Protein AF-A0A6G8FY43-F1 (afdb_monomer_lite)

Radius of gyration: 34.04 Å; chains: 1; bounding box: 64×36×90 Å

pLDDT: mean 76.06, std 21.43, range [35.38, 98.12]

Structure (mmCIF, N/CA/C/O backbone):
data_AF-A0A6G8FY43-F1
#
_entry.id   AF-A0A6G8FY43-F1
#
loop_
_atom_site.group_PDB
_atom_site.id
_atom_site.type_symbol
_atom_site.label_atom_id
_atom_site.label_alt_id
_atom_site.label_comp_id
_atom_site.label_asym_id
_atom_site.label_entity_id
_atom_site.label_seq_id
_atom_site.pdbx_PDB_ins_code
_atom_site.Cartn_x
_atom_site.Cartn_y
_atom_site.Cartn_z
_atom_site.occupancy
_atom_site.B_iso_or_equiv
_atom_site.auth_seq_id
_atom_site.auth_comp_id
_atom_site.auth_asym_id
_atom_site.auth_atom_id
_atom_site.pdbx_PDB_model_num
ATOM 1 N N . MET A 1 1 ? -20.225 5.226 14.208 1.00 61.59 1 MET A N 1
ATOM 2 C CA . MET A 1 1 ? -19.190 6.177 14.676 1.00 61.59 1 MET A CA 1
ATOM 3 C C . MET A 1 1 ? -17.894 5.461 15.073 1.00 61.59 1 MET A C 1
ATOM 5 O O . MET A 1 1 ? -16.833 6.057 14.960 1.00 61.59 1 MET A O 1
ATOM 9 N N . ASP A 1 2 ? -17.939 4.178 15.451 1.00 80.88 2 ASP A N 1
ATOM 10 C CA . ASP A 1 2 ? -16.805 3.473 16.078 1.00 80.88 2 ASP A CA 1
ATOM 11 C C . ASP A 1 2 ? -15.591 3.226 15.167 1.00 80.88 2 ASP A C 1
ATOM 13 O O . ASP A 1 2 ? -14.471 3.155 15.656 1.00 80.88 2 ASP A O 1
ATOM 17 N N . LEU A 1 3 ? -15.773 3.141 13.844 1.00 88.38 3 LEU A N 1
ATOM 18 C CA . LEU A 1 3 ? -14.663 2.934 12.897 1.00 88.38 3 LEU A CA 1
ATOM 19 C C . LEU A 1 3 ? -13.990 4.230 12.429 1.00 88.38 3 LEU A C 1
ATOM 21 O O . LEU A 1 3 ? -12.903 4.178 11.861 1.00 88.38 3 LEU A O 1
ATOM 25 N N . LEU A 1 4 ? -14.600 5.392 12.679 1.00 93.12 4 LEU A N 1
ATOM 26 C CA . LEU A 1 4 ? -14.030 6.673 12.254 1.00 93.12 4 LEU A CA 1
ATOM 27 C C . LEU A 1 4 ? -12.760 7.001 13.033 1.00 93.12 4 LEU A C 1
ATOM 29 O O . LEU A 1 4 ? -11.794 7.468 12.448 1.00 93.12 4 LEU A O 1
ATOM 33 N N . VAL A 1 5 ? -12.742 6.708 14.334 1.00 92.81 5 VAL A N 1
ATOM 34 C CA . VAL A 1 5 ? -11.582 6.958 15.197 1.00 92.81 5 VAL A CA 1
ATOM 35 C C . VAL A 1 5 ? -10.331 6.206 14.719 1.00 92.81 5 VAL A C 1
ATOM 37 O O . VAL A 1 5 ? -9.332 6.870 14.444 1.00 92.81 5 VAL A O 1
ATOM 40 N N . PRO A 1 6 ? -10.333 4.863 14.567 1.00 94.88 6 PRO A N 1
ATOM 41 C CA . PRO A 1 6 ? -9.137 4.147 14.122 1.00 94.88 6 PRO A CA 1
ATOM 42 C C . PRO A 1 6 ? -8.705 4.541 12.703 1.00 94.88 6 PRO A C 1
ATOM 44 O O . PRO A 1 6 ? -7.507 4.639 12.443 1.00 94.88 6 PRO A O 1
ATOM 47 N N . LEU A 1 7 ? -9.650 4.827 11.801 1.00 96.25 7 LEU A N 1
ATOM 48 C CA . LEU A 1 7 ? -9.330 5.282 10.445 1.00 96.25 7 LEU A CA 1
ATOM 49 C C . LEU A 1 7 ? -8.756 6.703 10.418 1.00 96.25 7 LEU A C 1
ATOM 51 O O . LEU A 1 7 ? -7.821 6.951 9.665 1.00 96.25 7 LEU A O 1
ATOM 55 N N . ALA A 1 8 ? -9.256 7.618 11.250 1.00 95.94 8 ALA A N 1
ATOM 56 C CA . ALA A 1 8 ? -8.708 8.967 11.371 1.00 95.94 8 ALA A CA 1
ATOM 57 C C . ALA A 1 8 ? -7.280 8.935 11.928 1.00 95.94 8 ALA A C 1
ATOM 59 O O . ALA A 1 8 ? -6.390 9.575 11.374 1.00 95.94 8 ALA A O 1
ATOM 60 N N . VAL A 1 9 ? -7.034 8.134 12.971 1.00 95.88 9 VAL A N 1
ATOM 61 C CA . VAL A 1 9 ? -5.683 7.932 13.520 1.00 95.88 9 VAL A CA 1
ATOM 62 C C . VAL A 1 9 ? -4.751 7.339 12.461 1.00 95.88 9 VAL A C 1
ATOM 64 O O . VAL A 1 9 ? -3.642 7.837 12.277 1.00 95.88 9 VAL A O 1
ATOM 67 N N . PHE A 1 10 ? -5.204 6.318 11.726 1.00 97.25 10 PHE A N 1
ATOM 68 C CA . PHE A 1 10 ? -4.445 5.744 10.616 1.00 97.25 10 PHE A CA 1
ATOM 69 C C . PHE A 1 10 ? -4.132 6.787 9.536 1.00 97.25 10 PHE A C 1
ATOM 71 O O . PHE A 1 10 ? -2.981 6.897 9.120 1.00 97.25 10 PHE A O 1
ATOM 78 N N . ALA A 1 11 ? -5.120 7.581 9.118 1.00 97.69 11 ALA A N 1
ATOM 79 C CA . ALA A 1 11 ? -4.947 8.610 8.099 1.00 97.69 11 ALA A CA 1
ATOM 80 C C . ALA A 1 11 ? -3.928 9.672 8.533 1.00 97.69 11 ALA A C 1
ATOM 82 O O . ALA A 1 11 ? -3.002 9.963 7.781 1.00 97.69 11 ALA A O 1
ATOM 83 N N . VAL A 1 12 ? -4.031 10.188 9.764 1.00 98.12 12 VAL A N 1
ATOM 84 C CA . VAL A 1 12 ? -3.057 11.146 10.314 1.00 98.12 12 VAL A CA 1
ATOM 85 C C . VAL A 1 12 ? -1.659 10.531 10.350 1.00 98.12 12 VAL A C 1
ATOM 87 O O . VAL A 1 12 ? -0.710 11.148 9.872 1.00 98.12 12 VAL A O 1
ATOM 90 N N . ALA A 1 13 ? -1.523 9.294 10.836 1.00 97.62 13 ALA A N 1
ATOM 91 C CA . ALA A 1 13 ? -0.237 8.603 10.861 1.00 97.62 13 ALA A CA 1
ATOM 92 C C . ALA A 1 13 ? 0.350 8.423 9.451 1.00 97.62 13 ALA A C 1
ATOM 94 O O . ALA A 1 13 ? 1.547 8.616 9.256 1.00 97.62 13 ALA A O 1
ATOM 95 N N . ARG A 1 14 ? -0.474 8.091 8.448 1.00 96.50 14 ARG A N 1
ATOM 96 C CA . ARG A 1 14 ? -0.038 7.979 7.047 1.00 96.50 14 ARG A CA 1
ATOM 97 C C . ARG A 1 14 ? 0.363 9.319 6.446 1.00 96.50 14 ARG A C 1
ATOM 99 O O . ARG A 1 14 ? 1.362 9.350 5.738 1.00 96.50 14 ARG A O 1
ATOM 106 N N . VAL A 1 15 ? -0.346 10.405 6.750 1.00 97.81 15 VAL A N 1
ATOM 107 C CA . VAL A 1 15 ? 0.043 11.75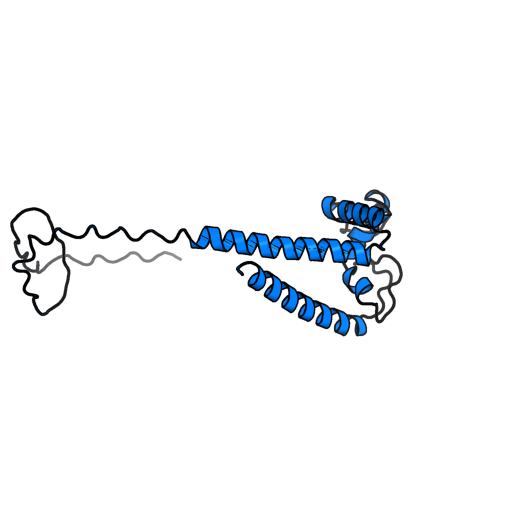3 6.308 1.00 97.81 15 VAL A CA 1
ATOM 108 C C . VAL A 1 15 ? 1.397 12.130 6.901 1.00 97.81 15 VAL A C 1
ATOM 110 O O . VAL A 1 15 ? 2.287 12.526 6.157 1.00 97.81 15 VAL A O 1
ATOM 113 N N . VAL A 1 16 ? 1.597 11.932 8.207 1.00 97.94 16 VAL A N 1
ATOM 114 C CA . VAL A 1 16 ? 2.880 12.229 8.865 1.00 97.94 16 VAL A CA 1
ATOM 115 C C . VAL A 1 16 ? 4.017 11.393 8.268 1.00 97.94 16 VAL A C 1
ATOM 117 O O . VAL A 1 16 ? 5.036 11.955 7.871 1.00 97.94 16 VAL A O 1
ATOM 120 N N . SER A 1 17 ? 3.843 10.071 8.135 1.00 96.19 17 SER A N 1
ATOM 121 C CA . SER A 1 17 ? 4.851 9.202 7.509 1.00 96.19 17 SER A CA 1
ATOM 122 C C . SER A 1 17 ? 5.111 9.573 6.047 1.00 96.19 17 SER A C 1
ATOM 124 O O . SER A 1 17 ? 6.258 9.575 5.613 1.00 96.19 17 SER A O 1
ATOM 126 N N . GLY A 1 18 ? 4.064 9.904 5.289 1.00 96.06 18 GLY A N 1
ATOM 127 C CA . GLY A 1 18 ? 4.168 10.308 3.891 1.00 96.06 18 GLY A CA 1
ATOM 128 C C . GLY A 1 18 ? 4.948 11.609 3.723 1.00 96.06 18 GLY A C 1
ATOM 129 O O . GLY A 1 18 ? 5.840 11.672 2.885 1.00 96.06 18 GLY A O 1
ATOM 130 N N . VAL A 1 19 ? 4.678 12.611 4.565 1.00 96.81 19 VAL A N 1
ATOM 131 C CA . VAL A 1 19 ? 5.428 13.876 4.589 1.00 96.81 19 VAL A CA 1
ATOM 132 C C . VAL A 1 19 ? 6.884 13.630 4.965 1.00 96.81 19 VAL A C 1
ATOM 134 O O . VAL A 1 19 ? 7.770 14.123 4.274 1.00 96.81 19 VAL A O 1
ATOM 137 N N . MET A 1 20 ? 7.143 12.840 6.012 1.00 96.38 20 MET A N 1
ATOM 138 C CA . MET A 1 20 ? 8.509 12.509 6.421 1.00 96.38 20 MET A CA 1
ATOM 139 C C . MET A 1 20 ? 9.281 11.853 5.272 1.00 96.38 20 MET A C 1
ATOM 141 O O . MET A 1 20 ? 10.352 12.336 4.921 1.00 96.38 20 MET A O 1
ATOM 145 N N . LEU A 1 21 ? 8.704 10.830 4.633 1.00 95.06 21 LEU A N 1
ATOM 146 C CA . LEU A 1 21 ? 9.321 10.140 3.499 1.00 95.06 21 LEU A CA 1
ATOM 147 C C . LEU A 1 21 ? 9.525 11.062 2.295 1.00 95.06 21 LEU A C 1
ATOM 149 O O . LEU A 1 21 ? 10.581 11.019 1.677 1.00 95.06 21 LEU A O 1
ATOM 153 N N . ALA A 1 22 ? 8.559 11.926 1.976 1.00 94.94 22 ALA A N 1
ATOM 154 C CA . ALA A 1 22 ? 8.675 12.880 0.873 1.00 94.94 22 ALA A CA 1
ATOM 155 C C . ALA A 1 22 ? 9.753 13.950 1.117 1.00 94.94 22 ALA A C 1
ATOM 157 O O . ALA A 1 22 ? 10.356 14.446 0.165 1.00 94.94 22 ALA A O 1
ATOM 158 N N . VAL A 1 23 ? 10.002 14.316 2.377 1.00 95.12 23 VAL A N 1
ATOM 159 C CA . VAL A 1 23 ? 11.093 15.223 2.755 1.00 95.12 23 VAL A CA 1
ATOM 160 C C . VAL A 1 23 ? 12.432 14.496 2.685 1.00 95.12 23 VAL A C 1
ATOM 162 O O . VAL A 1 23 ? 13.351 14.992 2.039 1.00 95.12 23 VAL A O 1
ATOM 165 N N . THR A 1 24 ? 12.544 13.309 3.288 1.00 92.12 24 THR A N 1
ATOM 166 C CA . THR A 1 24 ? 13.800 12.540 3.302 1.00 92.12 24 THR A CA 1
ATOM 167 C C . THR A 1 24 ? 14.184 12.012 1.925 1.00 92.12 24 THR A C 1
ATOM 169 O O . THR A 1 24 ? 15.368 11.848 1.659 1.00 92.12 24 THR A O 1
ATOM 172 N N . ALA A 1 25 ? 13.216 11.807 1.027 1.00 92.75 25 ALA A N 1
ATOM 173 C CA . ALA A 1 25 ? 13.457 11.467 -0.374 1.00 92.75 25 ALA A CA 1
ATOM 174 C C . ALA A 1 25 ? 14.423 12.452 -1.045 1.00 92.75 25 ALA A C 1
ATOM 176 O O . ALA A 1 25 ? 15.314 12.048 -1.782 1.00 92.75 25 ALA A O 1
ATOM 177 N N . ARG A 1 26 ? 14.306 13.745 -0.719 1.00 91.31 26 ARG A N 1
ATOM 178 C CA . ARG A 1 26 ? 15.158 14.824 -1.253 1.00 91.31 26 ARG A CA 1
ATOM 179 C C . ARG A 1 26 ? 16.567 14.850 -0.665 1.00 91.31 26 ARG A C 1
ATOM 181 O O . ARG A 1 26 ? 17.352 15.725 -0.999 1.00 91.31 26 ARG A O 1
ATOM 188 N N . LEU A 1 27 ? 16.841 13.981 0.299 1.00 91.31 27 LEU A N 1
ATOM 189 C CA . LEU A 1 27 ? 18.150 13.834 0.926 1.00 91.31 27 LEU A CA 1
ATOM 190 C C . LEU A 1 27 ? 18.790 12.496 0.551 1.00 91.31 27 LEU A C 1
ATOM 192 O O . LEU A 1 27 ? 19.901 12.217 0.994 1.00 91.31 27 LEU A O 1
ATOM 196 N N . GLN A 1 28 ? 18.097 11.656 -0.224 1.00 90.31 28 GLN A N 1
ATOM 197 C CA . GLN A 1 28 ? 18.629 10.364 -0.620 1.00 90.31 28 GLN A CA 1
ATOM 198 C C . GLN A 1 28 ? 19.752 10.571 -1.652 1.00 90.31 28 GLN A C 1
ATOM 200 O O . GLN A 1 28 ? 19.492 11.180 -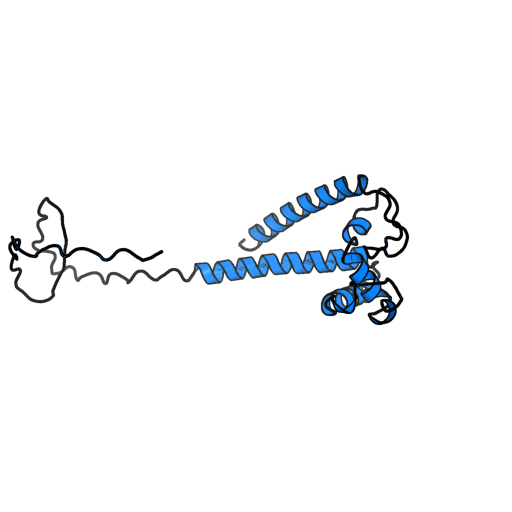2.699 1.00 90.31 28 GLN A O 1
ATOM 205 N N . PRO A 1 29 ? 20.972 10.063 -1.385 1.00 87.56 29 PRO A N 1
ATOM 206 C CA . PRO A 1 29 ? 22.021 10.003 -2.394 1.00 87.56 29 PRO A CA 1
ATOM 207 C C . PRO A 1 29 ? 21.624 9.040 -3.520 1.00 87.56 29 PRO A C 1
ATOM 209 O O . PRO A 1 29 ? 20.621 8.326 -3.437 1.00 87.56 29 PRO A O 1
ATOM 212 N N . ASP A 1 30 ? 22.401 9.038 -4.592 1.00 86.50 30 ASP A N 1
ATOM 213 C CA . ASP A 1 30 ? 22.267 8.045 -5.646 1.00 86.50 30 ASP A CA 1
ATOM 214 C C . ASP A 1 30 ? 22.486 6.633 -5.087 1.00 86.50 30 ASP A C 1
ATOM 216 O O . ASP A 1 30 ? 23.411 6.376 -4.317 1.00 86.50 30 ASP A O 1
ATOM 220 N N . LEU A 1 31 ? 21.597 5.709 -5.459 1.00 84.31 31 LEU A N 1
ATOM 221 C CA . LEU A 1 31 ? 21.773 4.289 -5.166 1.00 84.31 31 LEU A CA 1
ATOM 222 C C . LEU A 1 31 ? 22.242 3.627 -6.456 1.00 84.31 31 LEU A C 1
ATOM 224 O O . LEU A 1 31 ? 21.463 3.423 -7.391 1.00 84.31 31 LEU A O 1
ATOM 228 N N . THR A 1 32 ? 23.534 3.342 -6.494 1.00 82.62 32 THR A N 1
ATOM 229 C CA . THR A 1 32 ? 24.201 2.567 -7.539 1.00 82.62 32 THR A CA 1
ATOM 230 C C . THR A 1 32 ? 24.372 1.119 -7.083 1.00 82.62 32 THR A C 1
ATOM 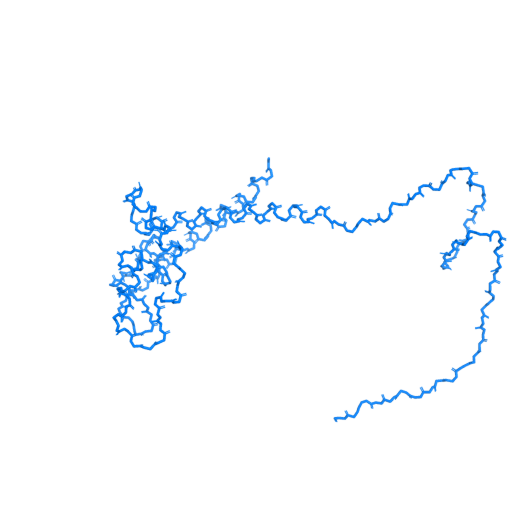232 O O . THR A 1 32 ? 23.986 0.764 -5.968 1.00 82.62 32 THR A O 1
ATOM 235 N N . ASP A 1 33 ? 24.890 0.263 -7.963 1.00 77.69 33 ASP A N 1
ATOM 236 C CA . ASP A 1 33 ? 25.137 -1.138 -7.633 1.00 77.69 33 ASP A CA 1
ATOM 237 C C . ASP A 1 33 ? 26.042 -1.265 -6.400 1.00 77.69 33 ASP A C 1
ATOM 239 O O . ASP A 1 33 ? 27.177 -0.789 -6.391 1.00 77.69 33 ASP A O 1
ATOM 243 N N . ASP A 1 34 ? 25.528 -1.938 -5.371 1.00 75.62 34 ASP A N 1
ATOM 244 C CA . ASP A 1 34 ? 26.205 -2.135 -4.094 1.00 75.62 34 ASP A CA 1
ATOM 245 C C . ASP A 1 34 ? 26.438 -3.641 -3.836 1.00 75.62 34 ASP A C 1
ATOM 247 O O . ASP A 1 34 ? 25.580 -4.462 -4.180 1.00 75.62 34 ASP A O 1
ATOM 251 N N . PRO A 1 35 ? 27.583 -4.047 -3.248 1.00 75.38 35 PRO A N 1
ATOM 252 C CA . PRO A 1 35 ? 27.855 -5.453 -2.938 1.00 75.38 35 PRO A CA 1
ATOM 253 C C . PRO A 1 35 ? 26.989 -6.030 -1.810 1.00 75.38 35 PRO A C 1
ATOM 255 O O . PRO A 1 35 ? 26.841 -7.246 -1.724 1.00 75.38 35 PRO A O 1
ATOM 258 N N . PHE A 1 36 ? 26.459 -5.183 -0.927 1.00 77.38 36 PHE A N 1
ATOM 259 C CA . PHE A 1 36 ? 25.758 -5.576 0.294 1.00 77.38 36 PHE A CA 1
ATOM 260 C C . PHE A 1 36 ? 24.246 -5.412 0.198 1.00 77.38 36 PHE A C 1
ATOM 262 O O . PHE A 1 36 ? 23.528 -6.055 0.960 1.00 77.38 36 PHE A O 1
ATOM 269 N N . TRP A 1 37 ? 23.742 -4.566 -0.697 1.00 78.25 37 TRP A N 1
ATOM 270 C CA . TRP A 1 37 ? 22.310 -4.307 -0.827 1.00 78.25 37 TRP A CA 1
ATOM 271 C C . TRP A 1 37 ? 21.808 -4.587 -2.234 1.00 78.25 37 TRP A C 1
ATOM 273 O O . TRP A 1 37 ? 22.438 -4.240 -3.230 1.00 78.25 37 TRP A O 1
ATOM 283 N N . HIS A 1 38 ? 20.613 -5.172 -2.324 1.00 80.62 38 HIS A N 1
ATOM 284 C CA . HIS A 1 38 ? 19.950 -5.318 -3.612 1.00 80.62 38 HIS A CA 1
ATOM 285 C C . HIS A 1 38 ? 19.501 -3.959 -4.125 1.00 80.62 38 HIS A C 1
ATOM 287 O O . HIS A 1 38 ? 18.561 -3.358 -3.600 1.00 80.62 38 HIS A O 1
ATOM 293 N N . VAL A 1 39 ? 20.197 -3.501 -5.160 1.00 81.75 39 VAL A N 1
ATOM 294 C CA . VAL A 1 39 ? 19.824 -2.332 -5.943 1.00 81.75 39 VAL A CA 1
ATOM 295 C C . VAL A 1 39 ? 19.427 -2.801 -7.345 1.00 81.75 39 VAL A C 1
ATOM 297 O O . VAL A 1 39 ? 20.229 -3.396 -8.066 1.00 81.75 39 VAL A O 1
ATOM 300 N N . GLU A 1 40 ? 18.156 -2.608 -7.697 1.00 77.06 40 GLU A N 1
ATOM 301 C CA . GLU A 1 40 ? 17.603 -2.880 -9.025 1.00 77.06 40 GLU A CA 1
ATOM 302 C C . GLU A 1 40 ? 17.826 -1.660 -9.935 1.00 77.06 40 GLU A C 1
ATOM 304 O O . GLU A 1 40 ? 17.054 -0.697 -9.901 1.00 77.06 40 GLU A O 1
ATOM 309 N N . GLY A 1 41 ? 18.903 -1.708 -10.728 1.00 75.31 41 GLY A N 1
ATOM 310 C CA . GLY A 1 41 ? 19.336 -0.623 -11.614 1.00 75.31 41 GLY A CA 1
ATOM 311 C C . GLY A 1 41 ? 19.840 0.616 -10.866 1.00 75.31 41 GLY A C 1
ATOM 312 O O . GLY A 1 41 ? 19.878 0.660 -9.642 1.00 75.31 41 GLY A O 1
ATOM 313 N N . THR A 1 42 ? 20.216 1.664 -11.597 1.00 77.94 42 THR A N 1
ATOM 314 C CA . THR A 1 42 ? 20.629 2.932 -10.978 1.00 77.94 42 THR A CA 1
ATOM 315 C C . THR A 1 42 ? 19.403 3.717 -10.521 1.00 77.94 42 THR A C 1
ATOM 317 O O . THR A 1 42 ? 18.580 4.113 -11.349 1.00 77.94 42 THR A O 1
ATOM 320 N N . ARG A 1 43 ? 19.291 4.007 -9.220 1.00 81.25 43 ARG A N 1
ATOM 321 C CA . ARG A 1 43 ? 18.309 4.976 -8.718 1.00 81.25 43 ARG A CA 1
ATOM 322 C C . ARG A 1 43 ? 18.941 6.363 -8.610 1.00 81.25 43 ARG A C 1
ATOM 324 O O . ARG A 1 43 ? 19.977 6.500 -7.957 1.00 81.25 43 ARG A O 1
ATOM 331 N N . PRO A 1 44 ? 18.322 7.394 -9.210 1.00 83.56 44 PRO A N 1
ATOM 332 C CA . PRO A 1 44 ? 18.860 8.743 -9.167 1.00 83.56 44 PRO A CA 1
ATOM 333 C C . PRO A 1 44 ? 18.838 9.305 -7.742 1.00 83.56 44 PRO A C 1
ATOM 335 O O . PRO A 1 44 ? 18.012 8.917 -6.911 1.00 83.56 44 PRO A O 1
ATOM 338 N N . ALA A 1 45 ? 19.721 10.270 -7.485 1.00 86.56 45 ALA A N 1
ATOM 339 C CA . ALA A 1 45 ? 19.609 11.124 -6.311 1.00 86.56 45 ALA A CA 1
ATOM 340 C C . ALA A 1 45 ? 18.284 11.906 -6.357 1.00 86.56 45 ALA A C 1
ATOM 342 O O . ALA A 1 45 ? 17.827 12.303 -7.431 1.00 86.56 45 ALA A O 1
ATOM 343 N N . ASN A 1 46 ? 17.696 12.175 -5.190 1.00 86.31 46 ASN A N 1
ATOM 344 C CA . ASN A 1 46 ? 16.394 12.847 -5.057 1.00 86.31 46 ASN A CA 1
ATOM 345 C C . ASN A 1 46 ? 15.221 12.120 -5.756 1.00 86.31 46 ASN A C 1
ATOM 347 O O . ASN A 1 46 ? 14.513 12.734 -6.561 1.00 86.31 46 ASN A O 1
ATOM 351 N N . PRO A 1 47 ? 14.987 10.831 -5.459 1.00 90.50 47 PRO A N 1
ATOM 352 C CA . PRO A 1 47 ? 13.868 10.070 -6.010 1.00 90.50 47 PRO A CA 1
ATOM 353 C C . PRO A 1 47 ? 12.501 10.702 -5.720 1.00 90.50 47 PRO A C 1
ATOM 355 O O . PRO A 1 47 ? 12.280 11.406 -4.728 1.00 90.50 47 PRO A O 1
ATOM 358 N N . SER A 1 48 ? 11.539 10.365 -6.571 1.00 91.38 48 SER A N 1
ATOM 359 C CA . SER A 1 48 ? 10.128 10.642 -6.334 1.00 91.38 48 SER A CA 1
ATOM 360 C C . SER A 1 48 ? 9.594 9.852 -5.131 1.00 91.38 48 SER A C 1
ATOM 362 O O . SER A 1 48 ? 10.150 8.839 -4.706 1.00 91.38 48 SER A O 1
ATOM 364 N N . TYR A 1 49 ? 8.455 10.291 -4.588 1.00 92.25 49 TYR A N 1
ATOM 365 C CA . TYR A 1 49 ? 7.830 9.636 -3.436 1.00 92.25 49 TYR A CA 1
ATOM 366 C C . TYR A 1 49 ? 7.580 8.135 -3.661 1.00 92.25 49 TYR A C 1
ATOM 368 O O . TYR A 1 49 ? 7.905 7.323 -2.799 1.00 92.25 49 TYR A O 1
ATOM 376 N N . LEU A 1 50 ? 7.041 7.758 -4.825 1.00 92.69 50 LEU A N 1
ATOM 377 C CA . LEU A 1 50 ? 6.739 6.359 -5.139 1.00 92.69 50 LEU A CA 1
ATOM 378 C C . LEU A 1 50 ? 8.004 5.507 -5.298 1.00 92.69 50 LEU A C 1
ATOM 380 O O . LEU A 1 50 ? 8.019 4.355 -4.872 1.00 92.69 50 LEU A O 1
ATOM 384 N N . GLU A 1 51 ? 9.077 6.075 -5.846 1.00 90.75 51 GLU A N 1
ATOM 385 C CA . GLU A 1 51 ? 10.361 5.378 -5.952 1.00 90.75 51 GLU A CA 1
ATOM 386 C C . GLU A 1 51 ? 10.947 5.088 -4.568 1.00 90.75 51 GLU A C 1
ATOM 388 O O . GLU A 1 51 ? 11.380 3.960 -4.322 1.00 90.75 51 GLU A O 1
ATOM 393 N N . VAL A 1 52 ? 10.880 6.049 -3.637 1.00 92.12 52 VAL A N 1
ATOM 394 C CA . VAL A 1 52 ? 11.320 5.849 -2.243 1.00 92.12 52 VAL A CA 1
ATOM 395 C C . VAL A 1 52 ? 10.510 4.774 -1.534 1.00 92.12 52 VAL A C 1
ATOM 397 O O . VAL A 1 52 ? 11.082 3.971 -0.800 1.00 92.12 52 VAL A O 1
ATOM 400 N N . LEU A 1 53 ? 9.197 4.706 -1.772 1.00 93.31 53 LEU A N 1
ATOM 401 C CA . LEU A 1 53 ? 8.356 3.651 -1.194 1.00 93.31 53 LEU A CA 1
ATOM 402 C C . LEU A 1 53 ? 8.751 2.240 -1.649 1.00 93.31 53 LEU A C 1
ATOM 404 O O . LEU A 1 53 ? 8.451 1.274 -0.951 1.00 93.31 53 LEU A O 1
ATOM 408 N N . SER A 1 54 ? 9.420 2.117 -2.796 1.00 92.25 54 SER A N 1
ATOM 409 C CA . SER A 1 54 ? 9.902 0.841 -3.335 1.00 92.25 54 SER A CA 1
ATOM 410 C C . SER A 1 54 ? 11.352 0.514 -2.972 1.00 92.25 54 SER A C 1
ATOM 412 O O . SER A 1 54 ? 11.905 -0.448 -3.502 1.00 92.25 54 SER A O 1
ATOM 414 N N . ASN A 1 55 ? 11.991 1.307 -2.109 1.00 90.06 55 ASN A N 1
ATOM 415 C CA . ASN A 1 55 ? 13.382 1.085 -1.732 1.00 90.06 55 ASN A CA 1
ATOM 416 C C . ASN A 1 55 ? 13.548 -0.134 -0.792 1.00 90.06 55 ASN A C 1
ATOM 418 O O . ASN A 1 55 ? 12.568 -0.689 -0.289 1.00 90.06 55 ASN A O 1
ATOM 422 N N . TRP A 1 56 ? 14.797 -0.551 -0.557 1.00 88.38 56 TRP A N 1
ATOM 423 C CA . TRP A 1 56 ? 15.161 -1.712 0.272 1.00 88.38 56 TRP A CA 1
ATOM 424 C C . TRP A 1 56 ? 14.442 -3.007 -0.152 1.00 88.38 56 TRP A C 1
ATOM 426 O O . TRP A 1 56 ? 14.531 -3.428 -1.301 1.00 88.38 56 TRP A O 1
ATOM 436 N N . ASP A 1 57 ? 13.689 -3.636 0.749 1.00 89.19 57 ASP A N 1
ATOM 437 C CA . ASP A 1 57 ? 12.938 -4.865 0.477 1.00 89.19 57 ASP A CA 1
ATOM 438 C C . ASP A 1 57 ? 11.873 -4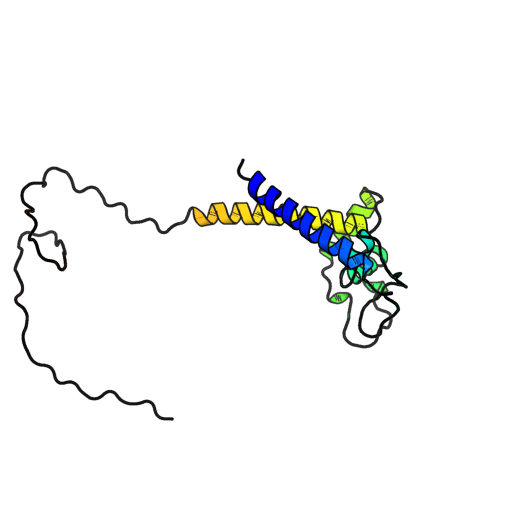.704 -0.618 1.00 89.19 57 ASP A C 1
ATOM 440 O O . ASP A 1 57 ? 11.491 -5.677 -1.272 1.00 89.19 57 ASP A O 1
ATOM 444 N N . GLY A 1 58 ? 11.421 -3.472 -0.882 1.00 91.38 58 GLY A N 1
ATOM 445 C CA . GLY A 1 58 ? 10.521 -3.181 -1.997 1.00 91.38 58 GLY A CA 1
ATOM 446 C C . GLY A 1 58 ? 11.114 -3.575 -3.351 1.00 91.38 58 GLY A C 1
ATOM 447 O O . GLY A 1 58 ? 10.377 -3.986 -4.247 1.00 91.38 58 GLY A O 1
ATOM 448 N N . GLN A 1 59 ? 12.441 -3.534 -3.472 1.00 90.12 59 GLN A N 1
ATOM 449 C CA . GLN A 1 59 ? 13.162 -3.895 -4.685 1.00 90.12 59 GLN A CA 1
ATOM 450 C C . GLN A 1 59 ? 13.121 -5.398 -4.938 1.00 90.12 59 GLN A C 1
ATOM 452 O O . GLN A 1 59 ? 12.839 -5.827 -6.051 1.00 90.12 59 GLN A O 1
ATOM 457 N N . TRP A 1 60 ? 13.304 -6.207 -3.892 1.00 89.62 60 TRP A N 1
ATOM 458 C CA . TRP A 1 60 ? 13.150 -7.658 -3.985 1.00 89.62 60 TRP A CA 1
ATOM 459 C C . TRP A 1 60 ? 11.735 -8.030 -4.423 1.00 89.62 60 TRP A C 1
ATOM 461 O O . TRP A 1 60 ? 11.552 -8.828 -5.343 1.00 89.62 60 TRP A O 1
ATOM 471 N N . PHE A 1 61 ? 10.719 -7.399 -3.826 1.00 92.69 61 PHE A N 1
ATOM 472 C CA . PHE A 1 61 ? 9.335 -7.620 -4.235 1.00 92.69 61 PHE A CA 1
ATOM 473 C C . PHE A 1 61 ? 9.058 -7.174 -5.673 1.00 92.69 61 PHE A C 1
ATOM 475 O O . PHE A 1 61 ? 8.287 -7.848 -6.357 1.00 92.69 61 PHE A O 1
ATOM 482 N N . LYS A 1 62 ? 9.688 -6.092 -6.145 1.00 92.12 62 LYS A N 1
ATOM 483 C CA . LYS A 1 62 ? 9.585 -5.636 -7.536 1.00 92.12 62 LYS A CA 1
ATOM 484 C C . LYS A 1 62 ? 10.178 -6.658 -8.493 1.00 92.12 62 LYS A C 1
ATOM 486 O O . LYS A 1 62 ? 9.481 -7.099 -9.409 1.00 92.12 62 LYS A O 1
ATOM 491 N N . THR A 1 63 ? 11.402 -7.110 -8.227 1.00 89.94 63 THR A N 1
ATOM 492 C CA . THR A 1 63 ? 12.068 -8.118 -9.052 1.00 89.94 63 THR A CA 1
ATOM 493 C C . THR A 1 63 ? 11.246 -9.410 -9.100 1.00 89.94 63 THR A C 1
ATOM 495 O O . THR A 1 63 ? 10.999 -9.931 -10.185 1.00 89.94 63 THR A O 1
ATOM 498 N N . ILE A 1 64 ? 10.725 -9.889 -7.963 1.00 91.31 64 ILE A N 1
ATOM 499 C CA . ILE A 1 64 ? 9.875 -11.094 -7.911 1.00 91.31 64 ILE A CA 1
ATOM 500 C C . ILE A 1 64 ? 8.545 -10.881 -8.652 1.00 91.31 64 ILE A C 1
ATOM 502 O O . ILE A 1 64 ? 8.083 -11.780 -9.356 1.00 91.31 64 ILE A O 1
ATOM 506 N N . ALA A 1 65 ? 7.907 -9.715 -8.516 1.00 92.69 65 ALA A N 1
ATOM 507 C CA . ALA A 1 65 ? 6.630 -9.435 -9.171 1.00 92.69 65 ALA A CA 1
ATOM 508 C C . ALA A 1 65 ? 6.759 -9.342 -10.700 1.00 92.69 65 ALA A C 1
ATOM 510 O O . ALA A 1 65 ? 5.851 -9.787 -11.406 1.00 92.69 65 ALA A O 1
ATOM 511 N N . LEU A 1 66 ? 7.867 -8.787 -11.202 1.00 91.56 66 LEU A N 1
ATOM 512 C CA . LEU A 1 66 ? 8.119 -8.599 -12.634 1.00 91.56 66 LEU A CA 1
ATOM 513 C C . LEU A 1 66 ? 8.732 -9.833 -13.298 1.00 91.56 66 LEU A C 1
ATOM 515 O O . LEU A 1 66 ? 8.297 -10.230 -14.377 1.00 91.56 66 LEU A O 1
ATOM 519 N N . HIS A 1 67 ? 9.714 -10.454 -12.649 1.00 88.31 67 HIS A N 1
ATOM 520 C CA . HIS A 1 67 ? 10.566 -11.476 -13.258 1.00 88.31 67 HIS A CA 1
ATOM 521 C C . HIS A 1 67 ? 10.403 -12.865 -12.616 1.00 88.31 67 HIS A C 1
ATOM 523 O O . HIS A 1 67 ? 10.900 -13.863 -13.137 1.00 88.31 67 HIS A O 1
ATOM 529 N N . GLY A 1 68 ? 9.670 -12.964 -11.504 1.00 87.38 68 GLY A N 1
ATOM 530 C CA . GLY A 1 68 ? 9.506 -14.203 -10.749 1.00 87.38 68 GLY A CA 1
ATOM 531 C C . GLY A 1 68 ? 10.721 -14.550 -9.885 1.00 87.38 68 GLY A C 1
ATOM 532 O O . GLY A 1 68 ? 11.753 -13.888 -9.908 1.00 87.38 68 GLY A O 1
ATOM 533 N N . TYR A 1 69 ? 10.599 -15.627 -9.107 1.00 84.94 69 TYR A N 1
ATOM 534 C CA . TYR A 1 69 ? 11.649 -16.066 -8.177 1.00 84.94 69 TYR A CA 1
ATOM 535 C C . TYR A 1 69 ? 12.924 -16.574 -8.869 1.00 84.94 69 TYR A C 1
ATOM 537 O O . TYR A 1 69 ? 13.996 -16.510 -8.276 1.00 84.94 69 TYR A O 1
ATOM 545 N N . GLY A 1 70 ? 12.823 -17.069 -10.108 1.00 73.88 70 GLY A N 1
ATOM 546 C CA . GLY A 1 70 ? 13.964 -17.616 -10.854 1.00 73.88 70 GLY A CA 1
ATOM 547 C C . GLY A 1 70 ? 14.940 -16.554 -11.364 1.00 73.88 70 GLY A C 1
ATOM 548 O O . GLY A 1 70 ? 16.121 -16.837 -11.503 1.00 73.88 70 GLY A O 1
ATOM 549 N N . ALA A 1 71 ? 14.469 -15.324 -11.575 1.00 68.44 71 ALA A N 1
ATOM 550 C CA . ALA A 1 71 ? 15.293 -14.216 -12.059 1.00 68.44 71 ALA A CA 1
ATOM 551 C C . ALA A 1 71 ? 16.231 -13.629 -10.995 1.00 68.44 71 ALA A C 1
ATOM 553 O O . ALA A 1 71 ? 17.043 -12.762 -11.292 1.00 68.44 71 ALA A O 1
ATOM 554 N N . VAL A 1 72 ? 16.108 -14.087 -9.748 1.00 62.53 72 VAL A N 1
ATOM 555 C CA . VAL A 1 72 ? 16.923 -13.616 -8.625 1.00 62.53 72 VAL A CA 1
ATOM 556 C C . VAL A 1 72 ? 17.988 -14.638 -8.214 1.00 62.53 72 VAL A C 1
ATOM 558 O O . VAL A 1 72 ? 18.576 -14.539 -7.140 1.00 62.53 72 VAL A O 1
ATOM 561 N N . ALA A 1 73 ? 18.218 -15.643 -9.064 1.00 56.66 73 ALA A N 1
ATOM 562 C CA . ALA A 1 73 ? 19.233 -16.674 -8.870 1.00 56.66 73 ALA A CA 1
ATOM 563 C C . ALA A 1 73 ? 20.632 -16.248 -9.359 1.00 56.66 73 ALA A C 1
ATOM 565 O O . ALA A 1 73 ? 21.619 -16.909 -9.031 1.00 56.66 73 ALA A O 1
ATOM 566 N N . ASP A 1 74 ? 20.739 -15.133 -10.086 1.00 50.91 74 ASP A N 1
ATOM 567 C CA . ASP A 1 74 ? 21.980 -14.739 -10.748 1.00 50.91 74 ASP A CA 1
ATOM 568 C C . ASP A 1 74 ? 22.824 -13.797 -9.871 1.00 50.91 74 ASP A C 1
ATOM 570 O O . ASP A 1 74 ? 22.798 -12.574 -9.981 1.00 50.91 74 ASP A O 1
ATOM 574 N N . GLY A 1 75 ? 23.635 -14.403 -9.002 1.00 52.69 75 GLY A N 1
ATOM 575 C CA . GLY A 1 75 ? 25.051 -14.026 -8.939 1.00 52.69 75 GLY A CA 1
ATOM 576 C C . GLY A 1 75 ? 25.495 -12.819 -8.104 1.00 52.69 75 GLY A C 1
ATOM 577 O O . GLY A 1 75 ? 26.614 -12.359 -8.325 1.00 52.69 75 GLY A O 1
ATOM 578 N N . ARG A 1 76 ? 24.734 -12.329 -7.114 1.00 56.03 76 ARG A N 1
ATOM 579 C CA . ARG A 1 76 ? 25.333 -11.496 -6.046 1.00 56.03 76 ARG A CA 1
ATOM 580 C C . ARG A 1 76 ? 25.793 -12.391 -4.897 1.00 56.03 76 ARG A C 1
ATOM 582 O O . ARG A 1 76 ? 25.001 -13.060 -4.241 1.00 56.03 76 ARG A O 1
ATOM 589 N N . ALA A 1 77 ? 27.111 -12.474 -4.747 1.00 46.19 77 ALA A N 1
ATOM 590 C CA . ALA A 1 77 ? 27.787 -13.344 -3.803 1.00 46.19 77 ALA A CA 1
ATOM 591 C C . ALA A 1 77 ? 27.367 -13.061 -2.346 1.00 46.19 77 ALA A C 1
ATOM 593 O O . ALA A 1 77 ? 27.411 -11.923 -1.889 1.00 46.19 77 ALA A O 1
ATOM 594 N N . SER A 1 78 ? 27.058 -14.150 -1.635 1.00 55.69 78 SER A N 1
ATOM 595 C CA . SER A 1 78 ? 26.924 -14.314 -0.177 1.00 55.69 78 SER A CA 1
ATOM 596 C C . SER A 1 78 ? 25.739 -13.630 0.536 1.00 55.69 78 SER A C 1
ATOM 598 O O . SER A 1 78 ? 25.689 -12.423 0.723 1.00 55.69 78 SER A O 1
ATOM 600 N N . ASP A 1 79 ? 24.835 -14.490 1.020 1.00 60.12 79 ASP A N 1
ATOM 601 C CA . ASP A 1 79 ? 23.866 -14.327 2.122 1.00 60.12 79 ASP A CA 1
ATOM 602 C C . ASP A 1 79 ? 22.481 -13.715 1.854 1.00 60.12 79 ASP A C 1
ATOM 604 O O . ASP A 1 79 ? 21.582 -13.921 2.672 1.00 60.12 79 ASP A O 1
ATOM 608 N N . GLN A 1 80 ? 22.226 -13.062 0.715 1.00 67.62 80 GLN A N 1
ATOM 609 C CA . GLN A 1 80 ? 20.888 -12.525 0.407 1.00 67.62 80 GLN A CA 1
ATOM 610 C C . GLN A 1 80 ? 20.213 -13.282 -0.741 1.00 67.62 80 GLN A C 1
ATOM 612 O O . GLN A 1 80 ? 20.746 -13.380 -1.842 1.00 67.62 80 GLN A O 1
ATOM 617 N N . SER A 1 81 ? 19.021 -13.829 -0.483 1.00 74.44 81 SER A N 1
ATOM 618 C CA . SER A 1 81 ? 18.252 -14.610 -1.457 1.00 74.44 81 SER A CA 1
ATOM 619 C C . SER A 1 81 ? 16.800 -14.155 -1.515 1.00 74.44 81 SER A C 1
ATOM 621 O O . SER A 1 81 ? 16.154 -13.970 -0.481 1.00 74.44 81 SER A O 1
ATOM 623 N N . ALA A 1 82 ? 16.243 -14.101 -2.729 1.00 74.62 82 ALA A N 1
ATOM 624 C CA . ALA A 1 82 ? 14.816 -13.862 -2.941 1.00 74.62 82 ALA A CA 1
ATOM 625 C C . ALA A 1 82 ? 13.925 -14.894 -2.240 1.00 74.62 82 AL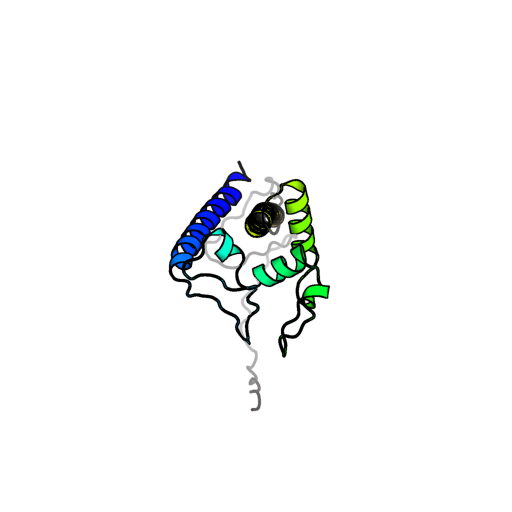A A C 1
ATOM 627 O O . ALA A 1 82 ? 12.780 -14.590 -1.914 1.00 74.62 82 ALA A O 1
ATOM 628 N N . LEU A 1 83 ? 14.441 -16.098 -1.973 1.00 77.62 83 LEU A N 1
ATOM 629 C CA . LEU A 1 83 ? 13.704 -17.159 -1.285 1.00 77.62 83 LEU A CA 1
ATOM 630 C C . LEU A 1 83 ? 13.335 -16.799 0.164 1.00 77.62 83 LEU A C 1
ATOM 632 O O . LEU A 1 83 ? 12.446 -17.429 0.730 1.00 77.62 83 LEU A O 1
ATOM 636 N N . ALA A 1 84 ? 13.966 -15.779 0.756 1.00 82.69 84 ALA A N 1
ATOM 637 C CA . ALA A 1 84 ? 13.594 -15.268 2.073 1.00 82.69 84 ALA A CA 1
ATOM 638 C C . ALA A 1 84 ? 12.266 -14.479 2.070 1.00 82.69 84 ALA A C 1
ATOM 640 O O . ALA A 1 84 ? 11.662 -14.280 3.125 1.00 82.69 84 ALA A O 1
ATOM 641 N N . PHE A 1 85 ? 11.784 -14.036 0.903 1.00 86.25 85 PHE A N 1
ATOM 642 C CA . PHE A 1 85 ? 10.592 -13.198 0.786 1.00 86.25 85 PHE A CA 1
ATOM 643 C C . PHE A 1 85 ? 9.328 -14.027 0.538 1.00 86.25 85 PHE A C 1
ATOM 645 O O . PHE A 1 85 ? 9.300 -14.920 -0.310 1.00 86.25 85 PHE A O 1
ATOM 652 N N . SER A 1 86 ? 8.243 -13.696 1.250 1.00 88.81 86 SER A N 1
ATOM 653 C CA . SER A 1 86 ? 6.949 -14.381 1.117 1.00 88.81 86 SER A CA 1
ATOM 654 C C . SER A 1 86 ? 6.318 -14.166 -0.268 1.00 88.81 86 SER A C 1
ATOM 656 O O . SER A 1 86 ? 6.229 -13.019 -0.713 1.00 88.81 86 SER A O 1
ATOM 658 N N . PRO A 1 87 ? 5.786 -15.223 -0.918 1.00 90.75 87 PRO A N 1
ATOM 659 C CA . PRO A 1 87 ? 5.245 -15.135 -2.276 1.00 90.75 87 PRO A CA 1
ATOM 660 C C . PRO A 1 87 ? 3.912 -14.394 -2.366 1.00 90.75 87 PRO A C 1
ATOM 662 O O . PRO A 1 87 ? 3.582 -13.842 -3.413 1.00 90.75 87 PRO A O 1
ATOM 665 N N . VAL A 1 88 ? 3.134 -14.349 -1.283 1.00 95.12 88 VAL A N 1
ATOM 666 C CA . VAL A 1 88 ? 1.759 -13.824 -1.323 1.00 95.12 88 VAL A CA 1
ATOM 667 C C . VAL A 1 88 ? 1.724 -12.359 -1.759 1.00 95.12 88 VAL A C 1
ATOM 669 O O . VAL A 1 88 ? 0.904 -11.983 -2.593 1.00 95.12 88 VAL A O 1
ATOM 672 N N . TYR A 1 89 ? 2.622 -11.534 -1.221 1.00 95.25 89 TYR A N 1
ATOM 673 C CA . TYR A 1 89 ? 2.648 -10.103 -1.506 1.00 95.25 89 TYR A CA 1
ATOM 674 C C . TYR A 1 89 ? 3.001 -9.770 -2.970 1.00 95.25 89 TYR A C 1
ATOM 676 O O . TYR A 1 89 ? 2.177 -9.132 -3.626 1.00 95.25 89 TYR A O 1
ATOM 684 N N . PRO A 1 90 ? 4.142 -10.211 -3.540 1.00 94.56 90 PRO A N 1
ATOM 685 C CA . PRO A 1 90 ? 4.502 -9.864 -4.916 1.00 94.56 90 PRO A CA 1
ATOM 686 C C . PRO A 1 90 ? 3.505 -10.419 -5.944 1.00 94.56 90 PRO A C 1
ATOM 688 O O . PRO A 1 90 ? 3.210 -9.740 -6.928 1.00 94.56 90 PRO A O 1
ATOM 691 N N . PHE A 1 91 ? 2.908 -11.596 -5.709 1.00 95.38 91 PHE A N 1
ATOM 692 C CA . PHE A 1 91 ? 1.856 -12.112 -6.593 1.00 95.38 91 PHE A CA 1
ATOM 693 C C . PHE A 1 91 ? 0.554 -11.311 -6.501 1.00 95.38 91 PHE A C 1
ATOM 695 O O . PHE A 1 91 ? -0.074 -11.060 -7.531 1.00 95.38 91 PHE A O 1
ATOM 702 N N . LEU A 1 92 ? 0.162 -10.862 -5.304 1.00 97.44 92 LEU A N 1
ATOM 703 C CA . LEU A 1 92 ? -0.992 -9.979 -5.141 1.00 97.44 92 LEU A CA 1
ATOM 704 C C . LEU A 1 92 ? -0.769 -8.641 -5.856 1.00 97.44 92 LEU A C 1
ATOM 706 O O . LEU A 1 92 ? -1.651 -8.177 -6.577 1.00 97.44 92 LEU A O 1
ATOM 710 N N . VAL A 1 93 ? 0.416 -8.044 -5.709 1.00 97.62 93 VAL A N 1
ATOM 711 C CA . VAL A 1 93 ? 0.774 -6.802 -6.408 1.00 97.62 93 VAL A CA 1
ATOM 712 C C . VAL A 1 93 ? 0.738 -7.000 -7.920 1.00 97.62 93 VAL A C 1
ATOM 714 O O . VAL A 1 93 ? 0.128 -6.193 -8.618 1.00 97.62 93 VAL A O 1
ATOM 717 N N . ARG A 1 94 ? 1.295 -8.104 -8.433 1.00 96.56 94 ARG A N 1
ATOM 718 C CA . ARG A 1 94 ? 1.234 -8.440 -9.861 1.00 96.56 94 ARG A CA 1
ATOM 719 C C . ARG A 1 94 ? -0.206 -8.575 -10.366 1.00 96.56 94 ARG A C 1
ATOM 721 O O . ARG A 1 94 ? -0.508 -8.100 -11.458 1.00 96.56 94 ARG A O 1
ATOM 728 N N . ALA A 1 95 ? -1.104 -9.180 -9.588 1.00 97.38 95 ALA A N 1
ATOM 729 C CA . ALA A 1 95 ? -2.522 -9.250 -9.940 1.00 97.38 95 ALA A CA 1
ATOM 730 C C . ALA A 1 95 ? -3.168 -7.854 -9.987 1.00 97.38 95 ALA A C 1
ATOM 732 O O . ALA A 1 95 ? -3.891 -7.541 -10.930 1.00 97.38 95 ALA A O 1
ATOM 733 N N . VAL A 1 96 ? -2.867 -6.986 -9.016 1.00 97.94 96 VAL A N 1
ATOM 734 C CA . VAL A 1 96 ? -3.361 -5.599 -9.007 1.00 97.94 96 VAL A CA 1
ATOM 735 C C . VAL A 1 96 ? -2.825 -4.806 -10.196 1.00 97.94 96 VAL A C 1
ATOM 737 O O . VAL A 1 96 ? -3.598 -4.103 -10.843 1.00 97.94 96 VAL A O 1
ATOM 740 N N . MET A 1 97 ? -1.544 -4.946 -10.537 1.00 98.00 97 MET A N 1
ATOM 741 C CA . MET A 1 97 ? -0.962 -4.346 -11.742 1.00 98.00 97 MET A CA 1
ATOM 742 C C . MET A 1 97 ? -1.691 -4.818 -13.004 1.00 98.00 97 MET A C 1
ATOM 744 O O . MET A 1 97 ? -2.063 -3.994 -13.831 1.00 98.00 97 MET A O 1
ATOM 748 N N . ALA A 1 98 ? -1.967 -6.122 -13.126 1.00 97.44 98 ALA A N 1
ATOM 749 C CA . ALA A 1 98 ? -2.674 -6.678 -14.280 1.00 97.44 98 ALA A CA 1
ATOM 750 C C . ALA A 1 98 ? -4.110 -6.139 -14.425 1.00 97.44 98 ALA A C 1
ATOM 752 O O . ALA A 1 98 ? -4.579 -5.948 -15.541 1.00 97.44 98 ALA A O 1
ATOM 753 N N . VAL A 1 99 ? -4.802 -5.877 -13.310 1.00 97.88 99 VAL A N 1
ATOM 754 C CA . VAL A 1 99 ? -6.181 -5.355 -13.316 1.00 97.88 99 VAL A CA 1
ATOM 755 C C . VAL A 1 99 ? -6.231 -3.839 -13.519 1.00 97.88 99 VAL A C 1
ATOM 757 O O . VAL A 1 99 ? -7.142 -3.336 -14.169 1.00 97.88 99 VAL A O 1
ATOM 760 N N . THR A 1 100 ? -5.282 -3.096 -12.948 1.00 97.38 100 THR A N 1
ATOM 761 C CA . THR A 1 100 ? -5.318 -1.622 -12.916 1.00 97.38 100 THR A CA 1
ATOM 762 C C . THR A 1 100 ? -4.464 -0.955 -13.992 1.00 97.38 100 THR A C 1
ATOM 764 O O . THR A 1 100 ? -4.659 0.226 -14.263 1.00 97.38 100 THR A O 1
ATOM 767 N N . GLY A 1 101 ? -3.499 -1.672 -14.575 1.00 96.56 101 GLY A N 1
ATOM 768 C CA . GLY A 1 101 ? -2.493 -1.110 -15.480 1.00 96.56 101 GLY A CA 1
ATOM 769 C C . GLY A 1 101 ? -1.454 -0.214 -14.793 1.00 96.56 101 GLY A C 1
ATOM 770 O O . GLY A 1 101 ? -0.654 0.425 -15.471 1.00 96.56 101 GLY A O 1
ATOM 771 N N . LEU A 1 102 ? -1.461 -0.137 -13.458 1.00 96.12 102 LEU A N 1
ATOM 772 C CA . LEU A 1 102 ? -0.505 0.662 -12.693 1.00 96.12 102 LEU A CA 1
ATOM 773 C C . LEU A 1 102 ? 0.893 0.031 -12.684 1.00 96.12 102 LEU A C 1
ATOM 775 O O . LEU A 1 102 ? 1.042 -1.190 -12.718 1.00 96.12 102 LEU A O 1
ATOM 779 N N . GLY A 1 103 ? 1.916 0.882 -12.554 1.00 95.31 103 GLY A N 1
ATOM 780 C CA . GLY A 1 103 ? 3.281 0.448 -12.257 1.00 95.31 103 GLY A CA 1
ATOM 781 C C . GLY A 1 103 ? 3.399 -0.202 -10.875 1.00 95.31 103 GLY A C 1
ATOM 782 O O . GLY A 1 103 ? 2.533 -0.023 -10.008 1.00 95.31 103 GLY A O 1
ATOM 783 N N . PHE A 1 104 ? 4.491 -0.941 -10.661 1.00 95.31 104 PHE A N 1
ATOM 784 C CA . PHE A 1 104 ? 4.720 -1.697 -9.429 1.00 95.31 104 PHE A CA 1
ATOM 785 C C . PHE A 1 104 ? 4.645 -0.812 -8.182 1.00 95.31 104 PHE A C 1
ATOM 787 O O . PHE A 1 104 ? 3.967 -1.162 -7.224 1.00 95.31 104 PHE A O 1
ATOM 794 N N . GLU A 1 105 ? 5.285 0.354 -8.201 1.00 95.12 105 GLU A N 1
ATOM 795 C CA . GLU A 1 105 ? 5.405 1.251 -7.055 1.00 95.12 105 GLU A CA 1
ATOM 796 C C . GLU A 1 105 ? 4.029 1.729 -6.577 1.00 95.12 105 GLU A C 1
ATOM 798 O O . GLU A 1 105 ? 3.729 1.699 -5.381 1.00 95.12 105 GLU A O 1
ATOM 803 N N . ALA A 1 106 ? 3.153 2.107 -7.511 1.00 96.69 106 ALA A N 1
ATOM 804 C CA . ALA A 1 106 ? 1.794 2.539 -7.206 1.00 96.69 106 ALA A CA 1
ATOM 805 C C . ALA A 1 106 ? 0.916 1.365 -6.739 1.00 96.69 106 ALA A C 1
ATOM 807 O O . ALA A 1 106 ? 0.216 1.485 -5.730 1.00 96.69 106 ALA A O 1
ATOM 808 N N . ALA A 1 107 ? 0.980 0.221 -7.428 1.00 97.62 107 ALA A N 1
ATOM 809 C CA . ALA A 1 107 ? 0.200 -0.964 -7.081 1.00 97.62 107 ALA A CA 1
ATOM 810 C C . ALA A 1 107 ? 0.593 -1.530 -5.704 1.00 97.62 107 ALA A C 1
ATOM 812 O O . ALA A 1 107 ? -0.274 -1.763 -4.861 1.00 97.62 107 ALA A O 1
ATOM 813 N N . ALA A 1 108 ? 1.892 -1.686 -5.442 1.00 96.69 108 ALA A N 1
ATOM 814 C CA . ALA A 1 108 ? 2.444 -2.148 -4.170 1.00 96.69 108 ALA A CA 1
ATOM 815 C C . ALA A 1 108 ? 2.058 -1.219 -3.012 1.00 96.69 108 ALA A C 1
ATOM 817 O O . ALA A 1 108 ? 1.571 -1.674 -1.972 1.00 96.69 108 ALA A O 1
ATOM 818 N N . SER A 1 109 ? 2.201 0.094 -3.217 1.00 96.44 109 SER A N 1
ATOM 819 C CA . SER A 1 109 ? 1.808 1.100 -2.227 1.00 96.44 109 SER A CA 1
ATOM 820 C C . SER A 1 109 ? 0.310 1.035 -1.928 1.00 96.44 109 SER A C 1
ATOM 822 O O . SER A 1 109 ? -0.088 1.047 -0.763 1.00 96.44 109 SER A O 1
ATOM 824 N N . GLY A 1 110 ? -0.527 0.898 -2.961 1.00 96.88 110 GLY A N 1
ATOM 825 C CA . GLY A 1 110 ? -1.975 0.748 -2.818 1.00 96.88 110 GLY A CA 1
ATOM 826 C C . GLY A 1 110 ? -2.365 -0.501 -2.027 1.00 96.88 110 GLY A C 1
ATOM 827 O O . GLY A 1 110 ? -3.128 -0.407 -1.064 1.00 96.88 110 GLY A O 1
ATOM 828 N N . VAL A 1 111 ? -1.790 -1.658 -2.373 1.00 97.44 111 VAL A N 1
ATOM 829 C CA . VAL A 1 111 ? -2.006 -2.923 -1.648 1.00 97.44 111 VAL A CA 1
ATOM 830 C C . VAL A 1 111 ? -1.623 -2.774 -0.177 1.00 97.44 111 VAL A C 1
ATOM 832 O O . VAL A 1 111 ? -2.419 -3.104 0.704 1.00 97.44 111 VAL A O 1
ATOM 835 N N . SER A 1 112 ? -0.441 -2.222 0.103 1.00 96.25 112 SER A N 1
ATOM 836 C CA . SER A 1 112 ? 0.049 -2.016 1.469 1.00 96.25 112 SER A CA 1
ATOM 837 C C . SER A 1 112 ? -0.822 -1.049 2.273 1.00 96.25 112 SER A C 1
ATOM 839 O O . SER A 1 112 ? -1.085 -1.291 3.455 1.00 96.25 112 SER A O 1
ATOM 841 N N . LEU A 1 113 ? -1.315 0.028 1.652 1.00 96.69 113 LEU A N 1
ATOM 842 C CA . LEU A 1 113 ? -2.215 0.989 2.294 1.00 96.69 113 LEU A CA 1
ATOM 843 C C . LEU A 1 113 ? -3.555 0.350 2.663 1.00 96.69 113 LEU A C 1
ATOM 845 O O . LEU A 1 113 ? -4.001 0.496 3.803 1.00 96.69 113 LEU A O 1
ATOM 849 N N . VAL A 1 114 ? -4.165 -0.394 1.737 1.00 97.62 114 VAL A N 1
ATOM 850 C CA . VAL A 1 114 ? -5.438 -1.091 1.974 1.00 97.62 114 VAL A CA 1
ATOM 851 C C . VAL A 1 114 ? -5.274 -2.165 3.048 1.00 97.62 114 VAL A C 1
ATOM 853 O O . VAL A 1 114 ? -6.071 -2.217 3.986 1.00 97.62 114 VAL A O 1
ATOM 856 N N . ALA A 1 115 ? -4.215 -2.976 2.967 1.00 97.56 115 ALA A N 1
ATOM 857 C CA . ALA A 1 115 ? -3.922 -4.003 3.962 1.00 97.56 115 ALA A CA 1
ATOM 858 C C . ALA A 1 115 ? -3.689 -3.397 5.356 1.00 97.56 115 ALA A C 1
ATOM 860 O O . ALA A 1 115 ? -4.222 -3.899 6.345 1.00 97.56 115 ALA A O 1
ATOM 861 N N . SER A 1 116 ? -2.966 -2.276 5.441 1.00 97.00 116 SER A N 1
ATOM 862 C CA . SER A 1 116 ? -2.729 -1.571 6.706 1.00 97.00 116 SER A CA 1
ATOM 863 C C . SER A 1 116 ? -4.017 -0.988 7.294 1.00 97.00 116 SER A C 1
ATOM 865 O O . SER A 1 116 ? -4.262 -1.118 8.494 1.00 97.00 116 SER A O 1
ATOM 867 N N . ALA A 1 117 ? -4.869 -0.379 6.463 1.00 97.12 117 ALA A N 1
ATOM 868 C CA . ALA A 1 117 ? -6.159 0.151 6.902 1.00 97.12 117 ALA A CA 1
ATOM 869 C C . ALA A 1 117 ? -7.073 -0.971 7.422 1.00 97.12 117 ALA A C 1
ATOM 871 O O . ALA A 1 117 ? -7.670 -0.848 8.496 1.00 97.12 117 ALA A O 1
ATOM 872 N N . ALA A 1 118 ? -7.129 -2.096 6.700 1.00 97.25 118 ALA A N 1
ATOM 873 C CA . ALA A 1 118 ? -7.864 -3.283 7.120 1.00 97.25 118 ALA A CA 1
ATOM 874 C C . ALA A 1 118 ? -7.327 -3.834 8.449 1.00 97.25 118 ALA A C 1
ATOM 876 O O . ALA A 1 118 ? -8.109 -4.095 9.364 1.00 97.25 118 ALA A O 1
ATOM 877 N N . ALA A 1 119 ? -6.004 -3.942 8.597 1.00 97.12 119 ALA A N 1
ATOM 878 C CA . ALA A 1 119 ? -5.369 -4.401 9.828 1.00 97.12 119 ALA A CA 1
ATOM 879 C C . ALA A 1 119 ? -5.738 -3.516 11.028 1.00 97.12 119 ALA A C 1
ATOM 881 O O . ALA A 1 119 ? -6.140 -4.036 12.068 1.00 97.12 119 ALA A O 1
ATOM 882 N N . VAL A 1 120 ? -5.691 -2.188 10.882 1.00 97.12 120 VAL A N 1
ATOM 883 C CA . VAL A 1 120 ? -6.073 -1.249 11.950 1.00 97.12 120 VAL A CA 1
ATOM 884 C C . VAL A 1 120 ? -7.536 -1.431 12.365 1.00 97.12 120 VAL A C 1
ATOM 886 O O . VAL A 1 120 ? -7.836 -1.476 13.560 1.00 97.12 120 VAL A O 1
ATOM 889 N N . VAL A 1 121 ? -8.450 -1.595 11.406 1.00 95.81 121 VAL A N 1
ATOM 890 C CA . VAL A 1 121 ? -9.868 -1.856 11.697 1.00 95.81 121 VAL A CA 1
ATOM 891 C C . VAL A 1 121 ? -10.049 -3.186 12.430 1.00 95.81 121 VAL A C 1
ATOM 893 O O . VAL A 1 121 ? -10.770 -3.244 13.428 1.00 95.81 121 VAL A O 1
ATOM 896 N N . LEU A 1 122 ? -9.394 -4.253 11.972 1.00 96.06 122 LEU A N 1
ATOM 897 C CA . LEU A 1 122 ? -9.491 -5.578 12.588 1.00 96.06 122 LEU A CA 1
ATOM 898 C C . LEU A 1 122 ? -8.927 -5.585 14.013 1.00 96.06 122 LEU A C 1
ATOM 900 O O . LEU A 1 122 ? -9.581 -6.102 14.919 1.00 96.06 122 LEU A O 1
ATOM 904 N N . LEU A 1 123 ? -7.774 -4.952 14.233 1.00 95.31 123 LEU A N 1
ATOM 905 C CA . LEU A 1 123 ? -7.165 -4.806 15.556 1.00 95.31 123 LEU A CA 1
ATOM 906 C C . LEU A 1 123 ? -8.051 -3.988 16.497 1.00 95.31 123 LEU A C 1
ATOM 908 O O . LEU A 1 123 ? -8.249 -4.375 17.650 1.00 95.31 123 LEU A O 1
ATOM 912 N N . PHE A 1 124 ? -8.645 -2.899 16.007 1.00 93.81 124 PHE A N 1
ATOM 913 C CA . PHE A 1 124 ? -9.586 -2.106 16.792 1.00 93.81 124 PHE A CA 1
ATOM 914 C C . PHE A 1 124 ? -10.819 -2.927 17.195 1.00 93.81 124 PHE A C 1
ATOM 916 O O . PHE A 1 124 ? -11.204 -2.939 18.365 1.00 93.81 124 PHE A O 1
ATOM 923 N N . ARG A 1 125 ? -11.407 -3.686 16.261 1.00 92.62 125 ARG A N 1
ATOM 924 C CA . ARG A 1 125 ? -12.539 -4.578 16.563 1.00 92.62 125 ARG A CA 1
ATOM 925 C C . ARG A 1 125 ? -12.155 -5.663 17.564 1.00 92.62 125 ARG A C 1
ATOM 927 O O . ARG A 1 125 ? -12.916 -5.927 18.493 1.00 92.62 125 ARG A O 1
ATOM 934 N N . TRP A 1 126 ? -10.976 -6.259 17.413 1.00 93.88 126 TRP A N 1
ATOM 935 C CA . TRP A 1 126 ? -10.460 -7.257 18.347 1.00 93.88 126 TRP A CA 1
ATOM 936 C C . TRP A 1 126 ? -10.282 -6.683 19.761 1.00 93.88 126 TRP A C 1
ATOM 938 O O . TRP A 1 126 ? -10.672 -7.311 20.749 1.00 93.88 126 TRP A O 1
ATOM 948 N N . LEU A 1 127 ? -9.790 -5.447 19.869 1.00 92.38 127 LEU A N 1
ATOM 949 C CA . LEU A 1 127 ? -9.648 -4.742 21.142 1.00 92.38 127 LEU A CA 1
ATOM 950 C C . LEU A 1 127 ? -11.003 -4.481 21.821 1.00 92.38 127 LEU A C 1
ATOM 952 O O . LEU A 1 127 ? -11.130 -4.645 23.034 1.00 92.38 127 LEU A O 1
ATOM 956 N N . LEU A 1 128 ? -12.033 -4.108 21.058 1.00 89.94 128 LEU A N 1
ATOM 957 C CA . LEU A 1 128 ? -13.379 -3.909 21.606 1.00 89.94 128 LEU A CA 1
ATOM 958 C C . LEU A 1 128 ? -13.988 -5.218 22.128 1.00 89.94 128 LEU A C 1
ATOM 960 O O . LEU A 1 128 ? -14.579 -5.237 23.208 1.00 89.94 128 LEU A O 1
ATOM 964 N N . VAL A 1 129 ? -13.798 -6.324 21.402 1.00 89.81 129 VAL A N 1
ATOM 965 C CA . VAL A 1 129 ? -14.295 -7.649 21.811 1.00 89.81 129 VAL A CA 1
ATOM 966 C C . VAL A 1 129 ? -13.597 -8.147 23.081 1.00 89.81 129 VAL A C 1
ATOM 968 O O . VAL A 1 129 ? -14.236 -8.748 23.946 1.00 89.81 129 VAL A O 1
ATOM 971 N N . THR A 1 130 ? -12.296 -7.891 23.227 1.00 90.19 130 THR A N 1
ATOM 972 C CA . THR A 1 130 ? -11.514 -8.342 24.391 1.00 90.19 130 THR A CA 1
ATOM 973 C C . THR A 1 130 ? -11.757 -7.487 25.637 1.00 90.19 130 THR A C 1
ATOM 975 O O . THR A 1 130 ? -11.887 -8.040 26.730 1.00 90.19 130 THR A O 1
ATOM 978 N N . ARG A 1 131 ? -11.922 -6.163 25.499 1.00 80.62 131 ARG A N 1
ATOM 979 C CA . ARG A 1 131 ? -12.213 -5.254 26.629 1.00 80.62 131 ARG A CA 1
ATOM 980 C C . ARG A 1 131 ? -13.563 -5.516 27.311 1.00 80.62 131 ARG A C 1
ATOM 982 O O . ARG A 1 131 ? -13.707 -5.215 28.491 1.00 80.62 131 ARG A O 1
ATOM 989 N N . GLY A 1 132 ? -14.524 -6.134 26.618 1.00 60.22 132 GLY A N 1
ATOM 990 C CA . GLY A 1 132 ? -15.811 -6.553 27.194 1.00 60.22 132 GLY A CA 1
ATOM 991 C C . GLY A 1 132 ? -15.740 -7.748 28.161 1.00 60.22 132 GLY A C 1
ATOM 992 O O . GLY A 1 132 ? -16.743 -8.081 28.791 1.00 60.22 132 GLY A O 1
ATOM 993 N N . ARG A 1 133 ? -14.575 -8.398 28.309 1.00 59.31 133 ARG A N 1
ATOM 994 C CA . ARG A 1 133 ? -14.345 -9.527 29.230 1.00 59.31 133 ARG A CA 1
ATOM 995 C C . ARG A 1 133 ? -13.547 -9.114 30.472 1.00 59.31 133 ARG A C 1
ATOM 997 O O . ARG A 1 133 ? -12.612 -9.804 30.868 1.00 59.31 133 ARG A O 1
ATOM 1004 N N . GLY A 1 134 ? -13.908 -7.995 31.098 1.00 62.16 134 GLY A N 1
ATOM 1005 C CA . GLY A 1 134 ? -13.402 -7.682 32.437 1.00 62.16 134 GLY A CA 1
ATOM 1006 C C . GLY A 1 134 ? -13.787 -8.788 33.437 1.00 62.16 134 GLY A C 1
ATOM 1007 O O . GLY A 1 134 ? -14.849 -9.403 33.267 1.00 62.16 134 GLY A O 1
ATOM 1008 N N . PRO A 1 135 ? -12.963 -9.076 34.465 1.00 63.47 135 PRO A N 1
ATOM 1009 C CA . PRO A 1 135 ? -13.325 -10.029 35.508 1.00 63.47 135 PRO A CA 1
ATOM 1010 C C . PRO A 1 135 ? -14.672 -9.607 36.093 1.00 63.47 135 PRO A C 1
ATOM 1012 O O . PRO A 1 135 ? -14.809 -8.509 36.633 1.00 63.47 135 PRO A O 1
ATOM 1015 N N . ARG A 1 136 ? -15.694 -10.455 35.929 1.00 60.09 136 ARG A N 1
ATOM 1016 C CA . ARG A 1 136 ? -17.007 -10.211 36.526 1.00 60.09 136 ARG A CA 1
ATOM 1017 C C . ARG A 1 136 ? -16.788 -10.123 38.029 1.00 60.09 136 ARG A C 1
ATOM 1019 O O . ARG A 1 136 ? -16.473 -11.134 38.653 1.00 60.09 136 ARG A O 1
ATOM 1026 N N . SER A 1 137 ? -16.947 -8.931 38.603 1.00 60.75 137 SER A N 1
ATOM 1027 C CA . SER A 1 137 ? -17.102 -8.830 40.046 1.00 60.75 137 SER A CA 1
ATOM 1028 C C . SER A 1 137 ? -18.276 -9.740 40.422 1.00 60.75 137 SER A C 1
ATOM 1030 O O . SER A 1 137 ? -19.317 -9.701 39.749 1.00 60.75 137 SER A O 1
ATOM 1032 N N . PRO A 1 138 ? -18.121 -10.632 41.417 1.00 63.81 138 PRO A N 1
ATOM 1033 C CA . PRO A 1 138 ? -19.234 -11.438 41.885 1.00 63.81 138 PRO A CA 1
ATOM 1034 C C . PRO A 1 138 ? -20.377 -10.483 42.217 1.00 63.81 138 PRO A C 1
ATOM 1036 O O . PRO A 1 138 ? -20.192 -9.562 43.017 1.00 63.81 138 PRO A O 1
ATOM 1039 N N . ARG A 1 139 ? -21.534 -10.647 41.562 1.00 60.66 139 ARG A N 1
ATOM 1040 C CA . ARG A 1 139 ? -22.731 -9.879 41.913 1.00 60.66 139 ARG A CA 1
ATOM 1041 C C . ARG A 1 139 ? -22.950 -10.099 43.402 1.00 60.66 139 ARG A C 1
ATOM 1043 O O . ARG A 1 139 ? -23.174 -11.235 43.816 1.00 60.66 139 ARG A O 1
ATOM 1050 N N . SER A 1 140 ? -22.866 -9.039 44.199 1.00 59.88 140 SER A N 1
ATOM 1051 C CA . SER A 1 140 ? -23.368 -9.095 45.560 1.00 59.88 140 SER A CA 1
ATOM 1052 C C . SER A 1 140 ? -24.866 -9.349 45.436 1.00 59.88 140 SER A C 1
ATOM 1054 O O . SER A 1 140 ? -25.639 -8.474 45.051 1.00 59.88 140 SER A O 1
ATOM 1056 N N . SER A 1 141 ? -25.280 -10.592 45.672 1.00 59.59 141 SER A N 1
ATOM 1057 C CA . SER A 1 141 ? -26.681 -10.898 45.914 1.00 59.59 141 SER A CA 1
ATOM 1058 C C . SER A 1 141 ? -27.110 -9.995 47.063 1.00 59.59 141 SER A C 1
ATOM 1060 O O . SER A 1 141 ? -26.576 -10.097 48.172 1.00 59.59 141 SER A O 1
ATOM 1062 N N . SER A 1 142 ? -28.001 -9.053 46.777 1.00 58.22 142 SER A N 1
ATOM 1063 C CA . SER A 1 142 ? -28.614 -8.196 47.775 1.00 58.22 142 SER A CA 1
ATOM 1064 C C . SER A 1 142 ? -29.193 -9.085 48.871 1.00 58.22 142 SER A C 1
ATOM 1066 O O . SER A 1 142 ? -30.071 -9.912 48.636 1.00 58.22 142 SER A O 1
ATOM 1068 N N . CYS A 1 143 ? -28.653 -8.943 50.079 1.00 52.28 143 CYS A N 1
ATOM 1069 C CA . CYS A 1 143 ? -29.181 -9.621 51.250 1.00 52.28 143 CYS A CA 1
ATOM 1070 C C . CYS A 1 143 ? -30.629 -9.126 51.466 1.00 52.28 143 CYS A C 1
ATOM 1072 O O . CYS A 1 143 ? -30.834 -7.904 51.469 1.00 52.28 143 CYS A O 1
ATOM 1074 N N . PRO A 1 144 ? -31.633 -10.015 51.609 1.00 51.69 144 PRO A N 1
ATOM 1075 C CA . PRO A 1 144 ? -33.029 -9.623 51.781 1.00 51.69 144 PRO A CA 1
ATOM 1076 C C . PRO A 1 144 ? -33.195 -8.615 52.925 1.00 51.69 144 PRO A C 1
ATOM 1078 O O . PRO A 1 144 ? -32.684 -8.798 54.032 1.00 51.69 144 PRO A O 1
ATOM 1081 N N . SER A 1 145 ? -33.926 -7.535 52.654 1.00 55.91 145 SER A N 1
ATOM 1082 C CA . SER A 1 145 ? -34.094 -6.360 53.521 1.00 55.91 145 SER A CA 1
ATOM 1083 C C . SER A 1 145 ? -34.795 -6.628 54.863 1.00 55.91 145 SER A C 1
ATOM 1085 O O . SER A 1 145 ? -34.868 -5.725 55.697 1.00 55.91 145 SER A O 1
ATOM 1087 N N . SER A 1 146 ? -35.247 -7.856 55.135 1.00 51.56 146 SER A N 1
ATOM 1088 C CA . SER A 1 146 ? -35.946 -8.230 56.372 1.00 51.56 146 SER A CA 1
ATOM 1089 C C . SER A 1 146 ? -35.033 -8.410 57.596 1.00 51.56 146 SER A C 1
ATOM 1091 O O . SER A 1 146 ? -35.533 -8.493 58.716 1.00 51.56 146 SER A O 1
ATOM 1093 N N . ARG A 1 147 ? -33.698 -8.395 57.439 1.00 54.25 147 ARG A N 1
ATOM 1094 C CA . ARG A 1 147 ? -32.723 -8.461 58.557 1.00 54.25 147 ARG A CA 1
ATOM 1095 C C . ARG A 1 147 ? -31.907 -7.180 58.757 1.00 54.25 147 ARG A C 1
ATOM 1097 O O . ARG A 1 147 ? -30.765 -7.219 59.196 1.00 54.25 147 ARG A O 1
ATOM 1104 N N . ARG A 1 148 ? -32.500 -6.009 58.500 1.00 50.72 148 ARG A N 1
ATOM 1105 C CA . ARG A 1 148 ? -31.895 -4.690 58.795 1.00 50.72 148 ARG A CA 1
ATOM 1106 C C . ARG A 1 148 ? -32.051 -4.226 60.251 1.00 50.72 148 ARG A C 1
ATOM 1108 O O . ARG A 1 148 ? -31.982 -3.032 60.526 1.00 50.72 148 ARG A O 1
ATOM 1115 N N . ARG A 1 149 ? -32.251 -5.133 61.211 1.00 48.56 149 ARG A N 1
ATOM 1116 C CA . ARG A 1 149 ? -32.248 -4.768 62.634 1.00 48.56 149 ARG A CA 1
ATOM 1117 C C . ARG A 1 149 ? -30.957 -5.252 63.287 1.00 48.56 149 ARG A C 1
ATOM 1119 O O . ARG A 1 149 ? -30.765 -6.446 63.473 1.00 48.56 149 ARG A O 1
ATOM 1126 N N . ARG A 1 150 ? -30.152 -4.263 63.699 1.00 50.06 150 ARG A N 1
ATOM 1127 C CA . ARG A 1 150 ? -29.111 -4.337 64.740 1.00 50.06 150 ARG A CA 1
ATOM 1128 C C . ARG A 1 150 ? -27.688 -4.715 64.289 1.00 50.06 150 ARG A C 1
ATOM 1130 O O . ARG A 1 150 ? -27.053 -5.575 64.880 1.00 50.06 150 ARG A O 1
ATOM 1137 N N . CYS A 1 151 ? -27.132 -3.963 63.338 1.00 43.81 151 CYS A N 1
ATOM 1138 C CA . CYS A 1 151 ? -25.677 -3.765 63.269 1.00 43.81 151 CYS A CA 1
ATOM 1139 C C . CYS A 1 151 ? -25.358 -2.289 63.537 1.00 43.81 151 CYS A C 1
ATOM 1141 O O . CYS A 1 151 ? -25.185 -1.491 62.619 1.00 43.81 151 CYS A O 1
ATOM 1143 N N . SER A 1 152 ? -25.338 -1.907 64.814 1.00 44.97 152 SER A N 1
ATOM 1144 C CA . SER A 1 152 ? -24.713 -0.661 65.260 1.00 44.97 152 SER A CA 1
ATOM 1145 C C . SER A 1 152 ? -23.196 -0.799 65.101 1.00 44.97 152 SER A C 1
ATOM 1147 O O . SER A 1 152 ? -22.593 -1.697 65.685 1.00 44.97 152 SER A O 1
ATOM 1149 N N . ARG A 1 153 ? -22.599 0.066 64.275 1.00 44.38 153 ARG A N 1
ATOM 1150 C CA . ARG A 1 153 ? -21.152 0.146 64.011 1.00 44.38 153 ARG A CA 1
ATOM 1151 C C . ARG A 1 153 ? -20.348 0.328 65.314 1.00 44.38 153 ARG A C 1
ATOM 1153 O O . ARG A 1 153 ? -20.589 1.322 65.998 1.00 44.38 153 ARG A O 1
ATOM 1160 N N . PRO A 1 154 ? -19.343 -0.514 65.622 1.00 43.19 154 PRO A N 1
ATOM 1161 C CA . PRO A 1 154 ? -18.250 -0.130 66.508 1.00 43.19 154 PRO A CA 1
ATOM 1162 C C . PRO A 1 154 ? -17.243 0.729 65.733 1.00 43.19 154 PRO A C 1
ATOM 1164 O O . PRO A 1 154 ? -17.036 0.553 64.532 1.00 43.19 154 PRO A O 1
ATOM 1167 N N . ARG A 1 155 ? -16.642 1.695 66.426 1.00 49.88 155 ARG A N 1
ATOM 1168 C CA . ARG A 1 155 ? -15.920 2.842 65.857 1.00 49.88 155 ARG A CA 1
ATOM 1169 C C . ARG A 1 155 ? -14.430 2.577 65.572 1.00 49.88 155 ARG A C 1
ATOM 1171 O O . ARG A 1 155 ? -13.697 3.523 65.314 1.00 49.88 155 ARG A O 1
ATOM 1178 N N . THR A 1 156 ? -13.975 1.325 65.588 1.00 46.00 156 THR A N 1
ATOM 1179 C CA . THR A 1 156 ? -12.556 0.975 65.398 1.00 46.00 156 THR A CA 1
ATOM 1180 C C . THR A 1 156 ? -12.401 -0.293 64.557 1.00 46.00 156 THR A C 1
ATOM 1182 O O . THR A 1 156 ? -13.041 -1.304 64.838 1.00 46.00 156 THR A O 1
ATOM 1185 N N . ALA A 1 157 ? -11.568 -0.196 63.513 1.00 51.25 157 ALA A N 1
ATOM 1186 C CA . ALA A 1 157 ? -11.136 -1.268 62.610 1.00 51.25 157 ALA A CA 1
ATOM 1187 C C . ALA A 1 157 ? -10.698 -2.514 63.407 1.00 51.25 157 ALA A C 1
ATOM 1189 O O . ALA A 1 157 ? -10.129 -2.389 64.486 1.00 51.25 157 ALA A O 1
ATOM 1190 N N . THR A 1 158 ? -10.930 -3.750 62.974 1.00 47.12 158 THR A N 1
ATOM 1191 C CA . THR A 1 158 ? -10.292 -4.413 61.827 1.00 47.12 158 THR A CA 1
ATOM 1192 C C . THR A 1 158 ? -10.979 -5.786 61.678 1.00 47.12 158 THR A C 1
ATOM 1194 O O . THR A 1 158 ? -11.322 -6.386 62.691 1.00 47.12 158 THR A O 1
ATOM 1197 N N . ASP A 1 159 ? -11.161 -6.263 60.444 1.00 44.28 159 ASP A N 1
ATOM 1198 C CA . ASP A 1 159 ? -11.686 -7.585 60.044 1.00 44.28 159 ASP A CA 1
ATOM 1199 C C . ASP A 1 159 ? -13.150 -7.964 60.353 1.00 44.28 159 ASP A C 1
ATOM 1201 O O . ASP A 1 159 ? -13.602 -8.051 61.492 1.00 44.28 159 ASP A O 1
ATOM 1205 N N . TRP A 1 160 ? -13.885 -8.313 59.288 1.00 45.19 160 TRP A N 1
ATOM 1206 C CA . TRP A 1 160 ? -15.228 -8.892 59.355 1.00 45.19 160 TRP A CA 1
ATOM 1207 C C . TRP A 1 160 ? -15.275 -10.219 58.591 1.00 45.19 160 TRP A C 1
ATOM 1209 O O . TRP A 1 160 ? -15.065 -10.256 57.379 1.00 45.19 160 TRP A O 1
ATOM 1219 N N . ARG A 1 161 ? -15.647 -11.308 59.273 1.00 36.75 161 ARG A N 1
ATOM 1220 C CA . ARG A 1 161 ? -16.198 -12.513 58.634 1.00 36.75 161 ARG A CA 1
ATOM 1221 C C . ARG A 1 161 ? -17.613 -12.747 59.149 1.00 36.75 161 ARG A C 1
ATOM 1223 O O . ARG A 1 161 ? -17.838 -12.787 60.353 1.00 36.75 161 ARG A O 1
ATOM 1230 N N . CYS A 1 162 ? -18.554 -12.940 58.230 1.00 36.06 162 CYS A N 1
ATOM 1231 C CA . CYS A 1 162 ? -19.882 -13.461 58.537 1.00 36.06 162 CYS A CA 1
ATOM 1232 C C . CYS A 1 162 ? -19.863 -14.983 58.355 1.00 36.06 162 CYS A C 1
ATOM 1234 O O . CYS A 1 162 ? -19.750 -15.452 57.224 1.00 36.06 162 CYS A O 1
ATOM 1236 N N . SER A 1 163 ? -19.979 -15.751 59.441 1.00 37.84 163 SER A N 1
ATOM 1237 C CA . SER A 1 163 ? -20.393 -17.156 59.372 1.00 37.84 163 SER A CA 1
ATOM 1238 C C . SER A 1 163 ? -21.894 -17.248 59.645 1.00 37.84 163 SER A C 1
ATOM 1240 O O . SER A 1 163 ? -22.435 -16.649 60.577 1.00 37.84 163 SER A O 1
ATOM 1242 N N . SER A 1 164 ? -22.594 -17.965 58.774 1.00 44.69 164 SER A N 1
ATOM 1243 C CA . SER A 1 164 ? -24.028 -18.213 58.838 1.00 44.69 164 SER A CA 1
ATOM 1244 C C . SER A 1 164 ? -24.354 -19.275 59.889 1.00 44.69 164 SER A C 1
ATOM 1246 O O . SER A 1 164 ? -24.707 -20.391 59.538 1.00 44.69 164 SER A O 1
ATOM 1248 N N . SER A 1 165 ? -24.221 -18.951 61.172 1.00 44.28 165 SER A N 1
ATOM 1249 C CA . SER A 1 165 ? -24.872 -19.687 62.265 1.00 44.28 165 SER A CA 1
ATOM 1250 C C . SER A 1 165 ? -24.605 -18.963 63.582 1.00 44.28 165 SER A C 1
ATOM 1252 O O . SER A 1 165 ? -23.493 -18.979 64.099 1.00 44.28 165 SER A O 1
ATOM 1254 N N . SER A 1 166 ? -25.639 -18.282 64.070 1.00 42.31 166 SER A N 1
ATOM 1255 C CA . SER A 1 166 ? -25.900 -17.880 65.460 1.00 42.31 166 SER A CA 1
ATOM 1256 C C . SER A 1 166 ? -24.860 -18.279 66.525 1.00 42.31 166 SER A C 1
ATOM 1258 O O . SER A 1 166 ? -25.056 -19.252 67.246 1.00 42.31 166 SER A O 1
ATOM 1260 N N . SER A 1 167 ? -23.775 -17.514 66.652 1.00 38.25 167 SER A N 1
ATOM 1261 C CA . SER A 1 167 ? -23.098 -17.157 67.916 1.00 38.25 167 SER A CA 1
ATOM 1262 C C . SER A 1 167 ? -21.787 -16.422 67.605 1.00 38.25 167 SER A C 1
ATOM 1264 O O . SER A 1 167 ? -20.862 -16.978 67.022 1.00 38.25 167 SER A O 1
ATOM 1266 N N . CYS A 1 168 ? -21.697 -15.142 67.976 1.00 36.25 168 CYS A N 1
ATOM 1267 C CA . CYS A 1 168 ? -20.431 -14.411 67.954 1.00 36.25 168 CYS A CA 1
ATOM 1268 C C . CYS A 1 168 ? -19.701 -14.684 69.272 1.00 36.25 168 CYS A C 1
ATOM 1270 O O . CYS A 1 168 ? -20.087 -14.136 70.301 1.00 36.25 168 CYS A O 1
ATOM 1272 N N . SER A 1 169 ? -18.653 -15.507 69.254 1.00 40.94 169 SER A N 1
ATOM 1273 C CA . SER A 1 169 ? -17.688 -15.561 70.353 1.00 40.94 169 SER A CA 1
ATOM 1274 C C . SER A 1 169 ? -16.465 -14.718 69.989 1.00 40.94 169 SER A C 1
ATOM 1276 O O . SER A 1 169 ? -15.839 -14.900 68.944 1.00 40.94 169 SER A O 1
ATOM 1278 N N . ALA A 1 170 ? -16.146 -13.740 70.838 1.00 38.88 170 ALA A N 1
ATOM 1279 C CA . ALA A 1 170 ? -14.907 -12.985 70.736 1.00 38.88 170 ALA A CA 1
ATOM 1280 C C . ALA A 1 170 ? -13.747 -13.903 71.143 1.00 38.88 170 ALA A C 1
ATOM 1282 O O . ALA A 1 170 ? -13.738 -14.444 72.249 1.00 38.88 170 ALA A O 1
ATOM 1283 N N . ARG A 1 171 ? -12.766 -14.094 70.260 1.00 39.06 171 ARG A N 1
ATOM 1284 C CA . ARG A 1 171 ? -11.523 -14.783 70.616 1.00 39.06 171 ARG A CA 1
ATOM 1285 C C . ARG A 1 171 ? -10.558 -13.737 71.178 1.00 39.06 171 ARG A C 1
ATOM 1287 O O . ARG A 1 171 ? -10.283 -12.744 70.509 1.00 39.06 171 ARG A O 1
ATOM 1294 N N . SER A 1 172 ? -10.090 -13.934 72.411 1.00 41.97 172 SER A N 1
ATOM 1295 C CA . SER A 1 172 ? -9.094 -13.051 73.026 1.00 41.97 172 SER A CA 1
ATOM 1296 C C . SER A 1 172 ? -7.747 -13.139 72.287 1.00 41.97 172 SER A C 1
ATOM 1298 O O . SER A 1 172 ? -7.483 -14.139 71.603 1.00 41.97 172 SER A O 1
ATOM 1300 N N . PRO A 1 173 ? -6.874 -12.121 72.409 1.00 38.41 173 PRO A N 1
ATOM 1301 C CA . PRO A 1 173 ? -5.542 -12.172 71.827 1.00 38.41 173 PRO A CA 1
ATOM 1302 C C . PRO A 1 173 ? -4.749 -13.272 72.533 1.00 38.41 173 PRO A C 1
ATOM 1304 O O . PRO A 1 173 ? -4.523 -13.203 73.741 1.00 38.41 173 PRO A O 1
ATOM 1307 N N . ARG A 1 174 ? -4.313 -14.294 71.789 1.00 39.72 174 ARG A N 1
ATOM 1308 C CA . ARG A 1 174 ? -3.299 -15.227 72.286 1.00 39.72 174 ARG A CA 1
ATOM 1309 C C . ARG A 1 174 ? -1.983 -14.464 72.412 1.00 39.72 174 ARG A C 1
ATOM 1311 O O . ARG A 1 174 ? -1.323 -14.183 71.416 1.00 39.72 174 ARG A O 1
ATOM 1318 N N . THR A 1 175 ? -1.624 -14.127 73.640 1.00 42.28 175 THR A N 1
ATOM 1319 C CA . THR A 1 175 ? -0.263 -13.770 74.016 1.00 42.28 175 THR A CA 1
ATOM 1320 C C . THR A 1 175 ? 0.619 -15.023 74.071 1.00 42.28 175 THR A C 1
ATOM 1322 O O . THR A 1 175 ? 0.177 -16.095 74.476 1.00 42.28 175 THR A O 1
ATOM 1325 N N . ALA A 1 176 ? 1.885 -14.807 73.701 1.00 39.44 176 ALA A N 1
ATOM 1326 C CA . ALA A 1 176 ? 3.092 -15.563 74.047 1.00 39.44 176 ALA A CA 1
ATOM 1327 C C . ALA A 1 176 ? 3.441 -16.877 73.307 1.00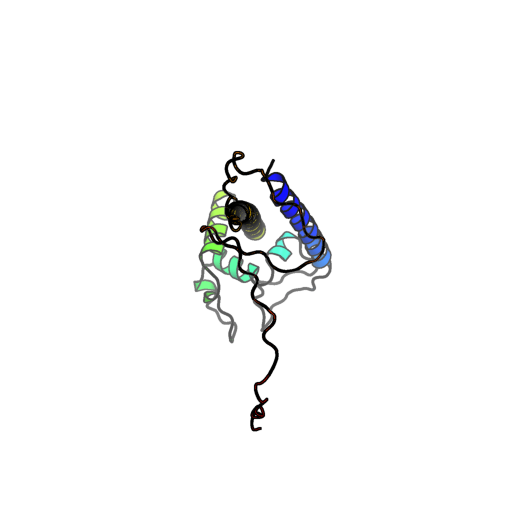 39.44 176 ALA A C 1
ATOM 1329 O O . ALA A 1 176 ? 2.724 -17.871 73.348 1.00 39.44 176 ALA A O 1
ATOM 1330 N N . GLY A 1 177 ? 4.674 -16.881 72.775 1.00 42.44 177 GLY A N 1
ATOM 1331 C CA . GLY A 1 177 ? 5.616 -17.993 72.945 1.00 42.44 177 GLY A CA 1
ATOM 1332 C C . GLY A 1 177 ? 5.907 -18.843 71.708 1.00 42.44 177 GLY A C 1
ATOM 1333 O O . GLY A 1 177 ? 5.237 -19.840 71.478 1.00 42.44 177 GLY A O 1
ATOM 1334 N N . GLY A 1 178 ? 6.956 -18.507 70.950 1.00 35.38 178 GLY A N 1
ATOM 1335 C CA . GLY A 1 178 ? 7.481 -19.381 69.894 1.00 35.38 178 GLY A CA 1
ATOM 1336 C C . GLY A 1 178 ? 8.797 -18.861 69.318 1.00 35.38 178 GLY A C 1
ATOM 1337 O O . GLY A 1 178 ? 8.815 -17.882 68.580 1.00 35.38 178 GLY A O 1
ATOM 1338 N N . SER A 1 179 ? 9.895 -19.497 69.712 1.00 37.28 179 SER A N 1
ATOM 1339 C CA . SER A 1 179 ? 11.297 -19.215 69.382 1.00 37.28 179 SER A CA 1
ATOM 1340 C C . SER A 1 179 ? 11.579 -18.967 67.893 1.00 37.28 179 SER A C 1
ATOM 1342 O O . SER A 1 179 ? 11.235 -19.783 67.039 1.00 37.28 179 SER A O 1
ATOM 1344 N N . ARG A 1 180 ? 12.301 -17.879 67.594 1.00 40.12 180 ARG A N 1
ATOM 1345 C CA . ARG A 1 180 ? 12.928 -17.633 66.286 1.00 40.12 180 ARG A CA 1
ATOM 1346 C C . ARG A 1 180 ? 14.136 -18.566 66.125 1.00 40.12 180 ARG A C 1
ATOM 1348 O O . ARG A 1 180 ? 15.142 -18.367 66.797 1.00 40.12 180 ARG A O 1
ATOM 1355 N N . GLY A 1 181 ? 14.036 -19.564 65.250 1.00 41.06 181 GLY A N 1
ATOM 1356 C CA . GLY A 1 181 ? 15.195 -20.301 64.735 1.00 41.06 181 GLY A CA 1
ATOM 1357 C C . GLY A 1 181 ? 15.900 -19.509 63.619 1.00 41.06 181 GLY A C 1
ATOM 1358 O O . GLY A 1 181 ? 15.232 -18.737 62.923 1.00 41.06 181 GLY A O 1
ATOM 1359 N N . PRO A 1 182 ? 17.228 -19.636 63.448 1.00 45.78 182 PRO A N 1
ATOM 1360 C CA . PRO A 1 182 ? 17.982 -18.861 62.466 1.00 45.78 182 PRO A CA 1
ATOM 1361 C C . PRO A 1 182 ? 17.777 -19.386 61.034 1.00 45.78 182 PRO A C 1
ATOM 1363 O O . PRO A 1 182 ? 17.806 -20.587 60.782 1.00 45.78 182 PRO A O 1
ATOM 1366 N N . TRP A 1 183 ? 17.591 -18.459 60.092 1.00 43.97 183 TRP A N 1
ATOM 1367 C CA . TRP A 1 183 ? 17.494 -18.726 58.655 1.00 43.97 183 TRP A CA 1
ATOM 1368 C C . TRP A 1 183 ? 18.858 -19.141 58.068 1.00 43.97 183 TRP A C 1
ATOM 1370 O O . TRP A 1 183 ? 19.854 -18.471 58.362 1.00 43.97 183 TRP A O 1
ATOM 1380 N N . PRO A 1 184 ? 18.940 -20.176 57.211 1.00 46.81 184 PRO A N 1
ATOM 1381 C CA . PRO A 1 184 ? 20.179 -20.518 56.519 1.00 46.81 184 PRO A CA 1
ATOM 1382 C C . PRO A 1 184 ? 20.478 -19.513 55.394 1.00 46.81 184 PRO A C 1
ATOM 1384 O O . PRO A 1 184 ? 19.595 -19.136 54.622 1.00 46.81 184 PRO A O 1
ATOM 1387 N N . ARG A 1 185 ? 21.739 -19.069 55.309 1.00 53.75 185 ARG A N 1
ATOM 1388 C CA . ARG A 1 185 ? 22.257 -18.237 54.211 1.00 53.75 185 ARG A CA 1
ATOM 1389 C C . ARG A 1 185 ? 22.600 -19.109 52.994 1.00 53.75 185 ARG A C 1
ATOM 1391 O O . ARG A 1 185 ? 23.119 -20.206 53.192 1.00 53.75 185 ARG A O 1
ATOM 1398 N N . PRO A 1 186 ? 22.388 -18.624 51.760 1.00 47.41 186 PRO A N 1
ATOM 1399 C CA . PRO A 1 186 ? 22.841 -19.317 50.560 1.00 47.41 186 PRO A CA 1
ATOM 1400 C C . PRO A 1 186 ? 24.373 -19.253 50.444 1.00 47.41 186 PRO A C 1
ATOM 1402 O O . PRO A 1 186 ? 24.984 -18.202 50.662 1.00 47.41 186 PRO A O 1
ATOM 1405 N N . SER A 1 187 ? 24.983 -20.397 50.137 1.00 54.41 187 SER A N 1
ATOM 1406 C CA . SER A 1 187 ? 26.396 -20.530 49.777 1.00 54.41 187 SER A CA 1
ATOM 1407 C C . SER A 1 187 ? 26.677 -19.876 48.422 1.00 54.41 187 SER A C 1
ATOM 1409 O O . SER A 1 187 ? 25.809 -19.873 47.550 1.00 54.41 187 SER A O 1
ATOM 1411 N N . ARG A 1 188 ? 27.881 -19.305 48.310 1.00 51.16 188 ARG A N 1
ATOM 1412 C CA . ARG A 1 188 ? 28.444 -18.656 47.117 1.00 51.16 188 ARG A CA 1
ATOM 1413 C C . ARG A 1 188 ? 28.462 -19.558 45.891 1.00 51.16 188 ARG A C 1
ATOM 1415 O O . ARG A 1 188 ? 28.642 -20.779 46.083 1.00 51.16 188 ARG A O 1
#

Foldseek 3Di:
DLLVVLLVVLVVVCVVVLVVLLVCLQVDDWDDDDLPFDDDHTDHRSDHSLVSQCPGVSNLLLCCLPPNQVSQPDDSDDDDGSVVDDPPLSVQLNVQCVVPVDDSSVSSVVVVSVVVSVVSSVVSVVVVVVVVPDPPDPPPPPDPPPPPPDDDDDPDDDDDDDDPDDDDDDDDDDDDDDDDDDDDDDDD

Secondary structure (DSSP, 8-state):
-TTHHHHHHHHHHHHHHHHHHHHHHTTPPPB---SSS---SPBPSS--HHHHHTSTHHHHHHHHHHH-GGGG-S---SS--GGGS-SHHHHHHHHHHHHH---HHHHHHHHHHHHHHHHHHHHHHHHHHHHT----PPP--PPPGGG-S--PPPSS-------SSS--PPPPP-------PPPPPPP-

Sequence (188 aa):
MDLLVPLAVFAVARVVSGVMLAVTARLQPDLTDDPFWHVEGTRPANPSYLEVLSNWDGQWFKTIALHGYGAVADGRASDQSALAFSPVYPFLVRAVMAVTGLGFEAAASGVSLVASAAAVVLLFRWLLVTRGRGPRSPRSSSCPSSRRRRCSRPRTATDWRCSSSSSCSARSPRTAGGSRGPWPRPSR